Protein AF-R7QZ24-F1 (afdb_monomer)

Foldseek 3Di:
DPPPDPPCVLVPLFWKWWLLAWAKPDQEDEAQDKIKTKTFTPLFPDKKWKWWKQAPVRDIDIDIFDPVQWDDDRRIIMGIDGGHNPGDWTKTAGAWIWTHNPPPDIDIQGACVVVVLQHQKHSLNHIHTYRPDDRDHDDRIRPGDMETEAECVVQPFDDPPFFTAGPNDTDARYWYDPPPWIFGHHRVRTTPDIDD

Nearest PDB structures (foldseek):
  6wty-assembly2_K  TM=3.997E-01  e=1.513E-02  Homo sapiens
  7vt9-assembly1_B  TM=4.971E-01  e=1.612E-01  Escherichia coli K-12
  8wae-assembly2_B  TM=3.613E-01  e=2.105E-02  Flammeovirga sp. OC4
  7ox4-assembly1_B  TM=4.808E-01  e=1.901E-01  Mus musculus
  6lvb-assembly1_A  TM=2.815E-01  e=1.169E+00  Paracoccus sp. SSG05

Secondary structure (DSSP, 8-state):
--------TT-TT-EEEEEEEEEES-SEE-TT-EEEEEEE-TT-SEEEEEEEEE-TTS-EEEEE--GGGEEEETTEEEEEEE--TTPPSEEEEEEEEEEE-SSS-EEEEEBTTT-TTT--B--GGG-EEETT---PPPPPGGGS-EEEEEEHHHH--EE-SS-EEETTEEP-SEEEE-SS-EEEE-TTS-EEEEE-

Mean predicted aligned error: 5.77 Å

Sequence (196 aa):
MEEEAQELDGFTGQAYVDLNTLGVNTQTVNPGGTFTVGCSAPNAVDVVFYYSYTGADGSEETYQSKSEDTVNNGGYWSANIHVPANAPAGVWRLETVQMFDGYNEDSYLWNTAVIPEIGQADLSCCNVSVGGAAVSPSTPASGGRVVPHYNMLEKGGKWDGQHYVLNGKTITDAFFFDGNYTYYLQADGHLLGYYQ

Radius of gyration: 17.29 Å; Cα contacts (8 Å, |Δi|>4): 479; chains: 1; bounding box: 40×38×48 Å

pLDDT: mean 87.55, std 13.62, range [32.59, 98.69]

Solvent-accessible surface area (backbone atoms only — not comparable to full-atom values): 10682 Å² total; per-residue (Å²): 132,84,78,78,73,77,78,64,84,84,52,82,93,41,23,32,42,33,33,70,55,46,36,45,82,51,56,64,42,50,49,53,34,70,44,40,40,32,30,35,30,40,65,40,72,46,75,41,47,30,30,36,34,62,40,80,90,68,46,85,41,78,46,71,51,46,74,93,42,42,48,74,63,92,30,36,36,33,32,50,44,78,42,51,68,78,49,48,66,33,57,37,34,41,36,32,46,34,39,27,53,72,80,90,46,64,45,77,48,29,10,31,84,76,42,66,91,76,29,77,37,45,37,58,42,43,36,27,11,26,57,77,33,87,66,79,86,57,61,71,22,62,76,71,41,63,37,43,41,43,52,32,82,80,74,49,61,47,74,78,89,50,44,44,31,49,95,88,40,76,48,45,40,26,34,37,30,74,83,81,42,32,32,37,24,36,80,89,19,45,62,78,52,73,49,126

Structure (mmCIF, N/CA/C/O backbone):
data_AF-R7QZ24-F1
#
_entry.id   AF-R7QZ24-F1
#
loop_
_atom_site.group_PDB
_atom_site.id
_atom_site.type_symbol
_atom_site.label_atom_id
_atom_site.label_alt_id
_atom_site.label_comp_id
_atom_site.label_asym_id
_atom_site.label_entity_id
_atom_site.label_seq_id
_atom_site.pdbx_PDB_ins_code
_atom_site.Cartn_x
_atom_site.Cartn_y
_atom_site.Cartn_z
_atom_site.occupancy
_atom_site.B_iso_or_equiv
_atom_site.auth_seq_id
_atom_site.auth_comp_id
_atom_site.auth_asym_id
_atom_site.auth_atom_id
_atom_site.pdbx_PDB_model_num
ATOM 1 N N . MET A 1 1 ? -0.800 -26.807 -10.120 1.00 35.66 1 MET A N 1
ATOM 2 C CA . MET A 1 1 ? -0.437 -25.695 -11.011 1.00 35.66 1 MET A CA 1
ATOM 3 C C . MET A 1 1 ? 0.638 -24.975 -10.237 1.00 35.66 1 MET A C 1
ATOM 5 O O . MET A 1 1 ? 0.315 -24.418 -9.199 1.00 35.66 1 MET A O 1
ATOM 9 N N . GLU A 1 2 ? 1.901 -25.231 -10.570 1.00 32.59 2 GLU A N 1
ATOM 10 C CA . GLU A 1 2 ? 3.017 -24.522 -9.940 1.00 32.59 2 GLU A CA 1
ATOM 11 C C . GLU A 1 2 ? 2.926 -23.073 -10.405 1.00 32.59 2 GLU A C 1
ATOM 13 O O . GLU A 1 2 ? 2.845 -22.809 -11.602 1.00 32.59 2 GLU A O 1
ATOM 18 N N . GLU A 1 3 ? 2.809 -22.166 -9.445 1.00 36.59 3 GLU A N 1
ATOM 19 C CA . GLU A 1 3 ? 2.905 -20.731 -9.658 1.00 36.59 3 GLU A CA 1
ATOM 20 C C . GLU A 1 3 ? 4.357 -20.468 -10.072 1.00 36.59 3 GLU A C 1
ATOM 22 O O . GLU A 1 3 ? 5.276 -20.641 -9.270 1.00 36.59 3 GLU A O 1
ATOM 27 N N . GLU A 1 4 ? 4.588 -20.205 -11.361 1.00 37.00 4 GLU A N 1
ATOM 28 C CA . GLU A 1 4 ? 5.919 -19.841 -11.843 1.00 37.00 4 GLU A CA 1
ATOM 29 C C . GLU A 1 4 ? 6.320 -18.547 -11.132 1.00 37.00 4 GLU A C 1
ATOM 31 O O . GLU A 1 4 ? 5.723 -17.493 -11.348 1.00 37.00 4 GLU A O 1
ATOM 36 N N . ALA A 1 5 ? 7.303 -18.648 -10.235 1.00 44.47 5 ALA A N 1
ATOM 37 C CA . ALA A 1 5 ? 7.893 -17.490 -9.590 1.00 44.47 5 ALA A CA 1
ATOM 38 C C . ALA A 1 5 ? 8.357 -16.519 -10.681 1.00 44.47 5 ALA A C 1
ATOM 40 O O . ALA A 1 5 ? 9.094 -16.910 -11.589 1.00 44.47 5 ALA A O 1
ATOM 41 N N . GLN A 1 6 ? 7.906 -15.269 -10.596 1.00 48.62 6 GLN A N 1
ATOM 42 C CA . GLN A 1 6 ? 8.257 -14.216 -11.540 1.00 48.62 6 GLN A CA 1
ATOM 43 C C . GLN A 1 6 ? 9.789 -14.165 -11.685 1.00 48.62 6 GLN A C 1
ATOM 45 O O . GLN A 1 6 ? 10.503 -13.989 -10.694 1.00 48.62 6 GLN A O 1
ATOM 50 N N . GLU A 1 7 ? 10.321 -14.379 -12.895 1.00 46.53 7 GLU A N 1
ATOM 51 C CA . GLU A 1 7 ? 11.763 -14.263 -13.122 1.00 46.53 7 GLU A CA 1
ATOM 52 C C . GLU A 1 7 ? 12.200 -12.821 -12.824 1.00 46.53 7 GLU A C 1
ATOM 54 O O . GLU A 1 7 ? 11.897 -11.896 -13.572 1.00 46.53 7 GLU A O 1
ATOM 59 N N . LEU A 1 8 ? 12.958 -12.645 -11.738 1.00 50.84 8 LEU A N 1
ATOM 60 C CA . LEU A 1 8 ? 13.472 -11.367 -11.223 1.00 50.84 8 LEU A CA 1
ATOM 61 C C . LEU A 1 8 ? 14.569 -10.724 -12.105 1.00 50.84 8 LEU A C 1
ATOM 63 O O . LEU A 1 8 ? 15.304 -9.841 -11.651 1.00 50.84 8 LEU A O 1
ATOM 67 N N . ASP A 1 9 ? 14.720 -11.152 -13.358 1.00 44.91 9 ASP A N 1
ATOM 68 C CA . ASP A 1 9 ? 15.676 -10.572 -14.303 1.00 44.91 9 ASP A CA 1
ATOM 69 C C . ASP A 1 9 ? 15.307 -9.103 -14.576 1.00 44.91 9 ASP A C 1
ATOM 71 O O . ASP A 1 9 ? 14.344 -8.801 -15.275 1.00 44.91 9 ASP A O 1
ATOM 75 N N . GLY A 1 10 ? 16.086 -8.172 -14.015 1.00 51.59 10 GLY A N 1
ATOM 76 C CA . GLY A 1 10 ? 15.842 -6.722 -14.092 1.00 51.59 10 GLY A CA 1
ATOM 77 C C . GLY A 1 10 ? 15.379 -6.074 -12.781 1.00 51.59 10 GLY A C 1
ATOM 78 O O . GLY A 1 10 ? 15.298 -4.851 -12.711 1.00 51.59 10 GLY A O 1
ATOM 79 N N . PHE A 1 11 ? 15.145 -6.863 -11.730 1.00 64.06 11 PHE A N 1
ATOM 80 C CA . PHE A 1 11 ? 14.658 -6.411 -10.419 1.00 64.06 11 PHE A CA 1
ATOM 81 C C . PHE A 1 11 ? 15.753 -5.832 -9.497 1.00 64.06 11 PHE A C 1
ATOM 83 O O . PHE A 1 11 ? 15.472 -5.236 -8.459 1.00 64.06 11 PHE A O 1
ATOM 90 N N . THR A 1 12 ? 17.036 -6.001 -9.838 1.00 66.25 12 THR A N 1
ATOM 91 C CA . THR A 1 12 ? 18.140 -5.602 -8.952 1.00 66.25 12 THR A CA 1
ATOM 92 C C . THR A 1 12 ? 18.213 -4.081 -8.761 1.00 66.25 12 THR A C 1
ATOM 94 O O . THR A 1 12 ? 18.362 -3.314 -9.720 1.00 66.25 12 THR A O 1
ATOM 97 N N . GLY A 1 13 ? 18.166 -3.657 -7.494 1.00 74.56 13 GLY A N 1
ATOM 98 C CA . GLY A 1 13 ?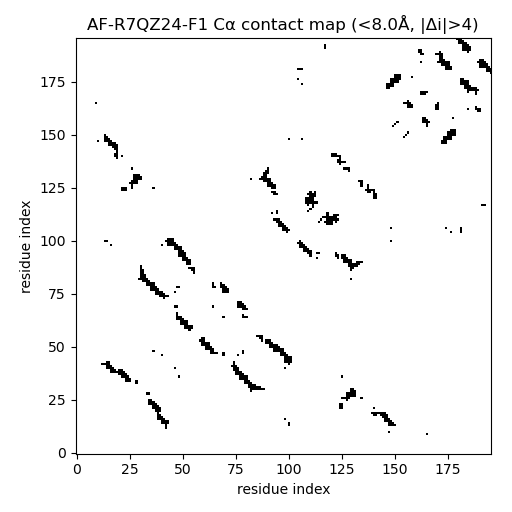 18.264 -2.253 -7.089 1.00 74.56 13 GLY A CA 1
ATOM 99 C C . GLY A 1 13 ? 16.998 -1.431 -7.341 1.00 74.56 13 GLY A C 1
ATOM 100 O O . GLY A 1 13 ? 17.090 -0.213 -7.393 1.00 74.56 13 GLY A O 1
ATOM 101 N N . GLN A 1 14 ? 15.845 -2.066 -7.562 1.00 83.38 14 GLN A N 1
ATOM 102 C CA . GLN A 1 14 ? 14.551 -1.381 -7.625 1.00 83.38 14 GLN A CA 1
ATOM 103 C C . GLN A 1 14 ? 13.807 -1.488 -6.298 1.00 83.38 14 GLN A C 1
ATOM 105 O O . GLN A 1 14 ? 14.027 -2.434 -5.532 1.00 83.38 14 GLN A O 1
ATOM 110 N N . ALA A 1 15 ? 12.958 -0.497 -6.031 1.00 91.06 15 ALA A N 1
ATOM 111 C CA . ALA A 1 15 ? 12.016 -0.558 -4.930 1.00 91.06 15 ALA A CA 1
ATOM 112 C C . ALA A 1 15 ? 10.894 -1.547 -5.264 1.00 91.06 15 ALA A C 1
ATOM 114 O O . ALA A 1 15 ? 10.536 -1.742 -6.427 1.00 91.06 15 ALA A O 1
ATOM 115 N N . TYR A 1 16 ? 10.361 -2.210 -4.250 1.00 92.12 16 TYR A N 1
ATOM 116 C CA . TYR A 1 16 ? 9.234 -3.123 -4.399 1.00 92.12 16 TYR A CA 1
ATOM 117 C C . TYR A 1 16 ? 8.488 -3.246 -3.087 1.00 92.12 16 TYR A C 1
ATOM 119 O O . TYR A 1 16 ? 9.091 -3.058 -2.039 1.00 92.12 16 TYR A O 1
ATOM 127 N N . VAL A 1 17 ? 7.218 -3.636 -3.137 1.00 93.94 17 VAL A N 1
ATOM 128 C CA . VAL A 1 17 ? 6.435 -4.001 -1.952 1.00 93.94 17 VAL A CA 1
ATOM 129 C C . VAL A 1 17 ? 6.261 -5.515 -1.915 1.00 93.94 17 VAL A C 1
ATOM 131 O O . VAL A 1 17 ? 5.768 -6.111 -2.870 1.00 93.94 17 VAL A O 1
ATOM 134 N N . ASP A 1 18 ? 6.650 -6.147 -0.811 1.00 93.00 18 ASP A N 1
ATOM 135 C CA . ASP A 1 18 ? 6.441 -7.577 -0.573 1.00 93.00 18 ASP A CA 1
ATOM 136 C C . ASP A 1 18 ? 5.231 -7.797 0.344 1.00 93.00 18 ASP A C 1
ATOM 138 O O . ASP A 1 18 ? 5.315 -7.692 1.575 1.00 93.00 18 ASP A O 1
ATOM 142 N N . LEU A 1 19 ? 4.091 -8.132 -0.263 1.00 91.69 19 LEU A N 1
ATOM 143 C CA . LEU A 1 19 ? 2.825 -8.326 0.444 1.00 91.69 19 LEU A CA 1
ATOM 144 C C . LEU A 1 19 ? 2.829 -9.577 1.332 1.00 91.69 19 LEU A C 1
ATOM 146 O O . LEU A 1 19 ? 1.985 -9.684 2.218 1.00 91.69 19 LEU A O 1
ATOM 150 N N . ASN A 1 20 ? 3.808 -10.477 1.195 1.00 90.06 20 ASN A N 1
ATOM 151 C CA . ASN A 1 20 ? 3.959 -11.624 2.102 1.00 90.06 20 ASN A CA 1
ATOM 152 C C . ASN A 1 20 ? 4.285 -11.215 3.533 1.00 90.06 20 ASN A C 1
ATOM 154 O O . ASN A 1 20 ? 4.049 -11.964 4.480 1.00 90.06 20 ASN A O 1
ATOM 158 N N . THR A 1 21 ? 4.865 -10.032 3.681 1.00 93.31 21 THR A N 1
ATOM 159 C CA . THR A 1 21 ? 5.282 -9.484 4.969 1.00 93.31 21 THR A CA 1
ATOM 160 C C . THR A 1 21 ? 4.303 -8.446 5.504 1.00 93.31 21 THR A C 1
ATOM 162 O O . THR A 1 21 ? 4.506 -7.942 6.607 1.00 93.31 21 THR A O 1
ATOM 165 N N . LEU A 1 22 ? 3.251 -8.129 4.739 1.00 95.12 22 LEU A N 1
ATOM 166 C CA . LEU A 1 22 ? 2.234 -7.170 5.136 1.00 95.12 22 LEU A CA 1
ATOM 167 C C . LEU A 1 22 ? 1.425 -7.714 6.318 1.00 95.12 22 LEU A C 1
ATOM 169 O O . LEU A 1 22 ? 0.810 -8.781 6.239 1.00 95.12 22 LEU A O 1
ATOM 173 N N . GLY A 1 23 ? 1.396 -6.958 7.411 1.00 94.12 23 GLY A N 1
ATOM 174 C CA . GLY A 1 23 ? 0.655 -7.351 8.598 1.00 94.12 23 GLY A CA 1
ATOM 175 C C . GLY A 1 23 ? 0.449 -6.233 9.607 1.00 94.12 23 GLY A C 1
ATOM 176 O O . GLY A 1 23 ? 0.981 -5.129 9.490 1.00 94.12 23 GLY A O 1
ATOM 177 N N . VAL A 1 24 ? -0.345 -6.552 10.627 1.00 95.56 24 VAL A N 1
ATOM 178 C CA . VAL A 1 24 ? -0.554 -5.726 11.819 1.00 95.56 24 VAL A CA 1
ATOM 179 C C . VAL A 1 24 ? -0.144 -6.494 13.070 1.00 95.56 24 VAL A C 1
ATOM 181 O O . VAL A 1 24 ? -0.282 -7.715 13.138 1.00 95.56 24 VAL A O 1
ATOM 184 N N . ASN A 1 25 ? 0.336 -5.788 14.092 1.00 95.62 25 ASN A N 1
ATOM 185 C CA . ASN A 1 25 ? 0.691 -6.412 15.372 1.00 95.62 25 ASN A CA 1
ATOM 186 C C . ASN A 1 25 ? -0.538 -6.858 16.191 1.00 95.62 25 ASN A C 1
ATOM 188 O O . ASN A 1 25 ? -0.420 -7.723 17.057 1.00 95.62 25 ASN A O 1
ATOM 192 N N . THR A 1 26 ? -1.706 -6.268 15.932 1.00 93.50 26 THR A N 1
ATOM 193 C CA . THR A 1 26 ? -2.995 -6.643 16.517 1.00 93.50 26 THR A CA 1
ATOM 194 C C . THR A 1 26 ? -4.128 -6.336 15.542 1.00 93.50 26 THR A C 1
ATOM 196 O O . THR A 1 26 ? -4.105 -5.319 14.856 1.00 93.50 26 THR A O 1
ATOM 199 N N . GLN A 1 27 ? -5.151 -7.191 15.520 1.00 92.69 27 GLN A N 1
ATOM 200 C CA . GLN A 1 27 ? -6.393 -6.968 14.767 1.00 92.69 27 GLN A CA 1
ATOM 201 C C . GLN A 1 27 ? -7.506 -6.368 15.638 1.00 92.69 27 GLN A C 1
ATOM 203 O O . GLN A 1 27 ? -8.646 -6.230 15.198 1.00 92.69 27 GLN A O 1
ATOM 208 N N . THR A 1 28 ? -7.218 -6.029 16.895 1.00 94.06 28 THR A N 1
ATOM 209 C CA . THR A 1 28 ? -8.182 -5.390 17.797 1.00 94.06 28 THR A CA 1
ATOM 210 C C . THR A 1 28 ? -7.507 -4.314 18.628 1.00 94.06 28 THR A C 1
ATOM 212 O O . THR A 1 28 ? -6.452 -4.538 19.226 1.00 94.06 28 THR A O 1
ATOM 215 N N . VAL A 1 29 ? -8.140 -3.146 18.688 1.00 96.31 29 VAL A N 1
ATOM 216 C CA . VAL A 1 29 ? -7.678 -1.985 19.444 1.00 96.31 29 VAL A CA 1
ATOM 217 C C . VAL A 1 29 ? -8.880 -1.222 20.007 1.00 96.31 29 VAL A C 1
ATOM 219 O O . VAL A 1 29 ? -9.965 -1.189 19.425 1.00 96.31 29 VAL A O 1
ATOM 222 N N . ASN A 1 30 ? -8.713 -0.609 21.174 1.00 96.12 30 ASN A N 1
ATOM 223 C CA . ASN A 1 30 ? -9.728 0.287 21.726 1.00 96.12 30 ASN A CA 1
ATOM 224 C C . ASN A 1 30 ? -9.546 1.707 21.158 1.00 96.12 30 ASN A C 1
ATOM 226 O O . ASN A 1 30 ? -8.414 2.076 20.839 1.00 96.12 30 ASN A O 1
ATOM 230 N N . PRO A 1 31 ? -10.608 2.532 21.083 1.00 96.06 31 PRO A N 1
ATOM 231 C CA . PRO A 1 31 ? -10.461 3.963 20.824 1.00 96.06 31 PRO A CA 1
ATOM 232 C C . PRO A 1 31 ? -9.428 4.598 21.767 1.00 96.06 31 PRO A C 1
ATOM 234 O O . PRO A 1 31 ? -9.397 4.291 22.961 1.00 96.06 31 PRO A O 1
ATOM 237 N N . GLY A 1 32 ? -8.556 5.454 21.231 1.00 96.44 32 GLY A N 1
ATOM 238 C CA . GLY A 1 32 ? -7.426 6.040 21.965 1.00 96.44 32 GLY A CA 1
ATOM 239 C C . GLY A 1 32 ? -6.192 5.138 22.056 1.00 96.44 32 GLY A C 1
ATOM 240 O O . GLY A 1 32 ? -5.183 5.545 22.631 1.00 96.44 32 GLY A O 1
ATOM 241 N N . GLY A 1 33 ? -6.270 3.914 21.533 1.00 97.44 33 GLY A N 1
ATOM 242 C CA . GLY A 1 33 ? -5.148 2.992 21.440 1.00 97.44 33 GLY A CA 1
ATOM 243 C C . GLY A 1 33 ? -4.292 3.204 20.192 1.00 97.44 33 GLY A C 1
ATOM 244 O O . GLY A 1 33 ? -4.574 4.036 19.330 1.00 97.44 33 GLY A O 1
ATOM 245 N N . THR A 1 34 ? -3.254 2.381 20.094 1.00 97.94 34 THR A N 1
ATOM 246 C CA . THR A 1 34 ? -2.319 2.358 18.967 1.00 97.94 34 THR A CA 1
ATOM 247 C C . THR A 1 34 ? -2.173 0.924 18.481 1.00 97.94 34 THR A C 1
ATOM 249 O O . THR A 1 34 ? -2.116 -0.001 19.295 1.00 97.94 34 THR A O 1
ATOM 252 N N . PHE A 1 35 ? -2.073 0.742 17.171 1.00 98.00 35 PHE A N 1
ATOM 253 C CA . PHE A 1 35 ? -1.617 -0.501 16.554 1.00 98.00 35 PHE A CA 1
ATOM 254 C C . PHE A 1 35 ? -0.489 -0.193 15.567 1.00 98.00 35 PHE A C 1
ATOM 256 O O . PHE A 1 35 ? -0.273 0.960 15.209 1.00 98.00 35 PHE A O 1
ATOM 263 N N . THR A 1 36 ? 0.250 -1.210 15.146 1.00 98.38 36 THR A N 1
ATOM 264 C CA . THR A 1 36 ? 1.363 -1.068 14.204 1.00 98.38 36 THR A CA 1
ATOM 265 C C . THR A 1 36 ? 1.050 -1.882 12.962 1.00 98.38 36 THR A C 1
ATOM 267 O O . THR A 1 36 ? 0.722 -3.063 13.076 1.00 98.38 36 THR A O 1
ATOM 270 N N . VAL A 1 37 ? 1.171 -1.257 11.796 1.00 98.12 37 VAL A N 1
ATOM 271 C CA . VAL A 1 37 ? 1.129 -1.903 10.477 1.00 98.12 37 VAL A CA 1
ATOM 272 C C . VAL A 1 37 ? 2.537 -1.921 9.896 1.00 98.12 37 VAL A C 1
ATOM 274 O O . VAL A 1 37 ? 3.336 -1.039 10.207 1.00 98.12 37 VAL A O 1
ATOM 277 N N . GLY A 1 38 ? 2.867 -2.905 9.068 1.00 97.12 38 GLY A N 1
ATOM 278 C CA . GLY A 1 38 ? 4.123 -2.880 8.332 1.00 97.12 38 GLY A CA 1
ATOM 279 C C . GLY A 1 38 ? 4.186 -3.880 7.194 1.00 97.12 38 GLY A C 1
ATOM 280 O O . GLY A 1 38 ? 3.391 -4.815 7.139 1.00 97.12 38 GLY A O 1
ATOM 281 N N . CYS A 1 39 ? 5.142 -3.654 6.301 1.00 96.75 39 CYS A N 1
ATOM 282 C CA . CYS A 1 39 ? 5.532 -4.542 5.216 1.00 96.75 39 CYS A CA 1
ATOM 283 C C . CYS A 1 39 ? 6.990 -4.276 4.821 1.00 96.75 39 CYS A C 1
ATOM 285 O O . CYS A 1 39 ? 7.535 -3.190 5.022 1.00 96.75 39 CYS A O 1
ATOM 287 N N . SER A 1 40 ? 7.624 -5.257 4.201 1.00 95.88 40 SER A N 1
ATOM 288 C CA . SER A 1 40 ? 8.893 -5.099 3.510 1.00 95.88 40 SER A CA 1
ATOM 289 C C . SER A 1 40 ? 8.680 -4.291 2.238 1.00 95.88 40 SER A C 1
ATOM 291 O O . SER A 1 40 ? 7.918 -4.689 1.357 1.00 95.88 40 SER A O 1
ATOM 293 N N . ALA A 1 41 ? 9.404 -3.180 2.145 1.00 94.81 41 ALA A N 1
ATOM 294 C CA . ALA A 1 41 ? 9.613 -2.453 0.907 1.00 94.81 41 ALA A CA 1
ATOM 295 C C . ALA A 1 41 ? 11.088 -2.036 0.749 1.00 94.81 41 ALA A C 1
ATOM 297 O O . ALA A 1 41 ? 11.469 -0.893 1.033 1.00 94.81 41 ALA A O 1
ATOM 298 N N . PRO A 1 42 ? 11.978 -2.974 0.378 1.00 92.25 42 PRO A N 1
ATOM 299 C CA . PRO A 1 42 ? 13.396 -2.684 0.213 1.00 92.25 42 PRO A CA 1
ATOM 300 C C . PRO A 1 42 ? 13.639 -1.660 -0.894 1.00 92.25 42 PRO A C 1
ATOM 302 O O . PRO A 1 42 ? 12.912 -1.621 -1.879 1.00 92.25 42 PRO A O 1
ATOM 305 N N . ASN A 1 43 ? 14.688 -0.852 -0.734 1.00 90.25 43 ASN A N 1
ATOM 306 C CA . ASN A 1 43 ? 15.063 0.255 -1.628 1.00 90.25 43 ASN A CA 1
ATOM 307 C C . ASN A 1 43 ? 14.028 1.387 -1.764 1.00 90.25 43 ASN A C 1
ATOM 309 O O . ASN A 1 43 ? 14.326 2.366 -2.436 1.00 90.25 43 ASN A O 1
ATOM 313 N N . ALA A 1 44 ? 12.868 1.306 -1.105 1.00 92.38 44 ALA A N 1
ATOM 314 C CA . ALA A 1 44 ? 12.003 2.463 -0.920 1.00 92.38 44 ALA A CA 1
ATOM 315 C C . ALA A 1 44 ? 12.681 3.495 -0.004 1.00 92.38 44 ALA A C 1
ATOM 317 O O . ALA A 1 44 ? 13.431 3.129 0.911 1.00 92.38 44 ALA A O 1
ATOM 318 N N . VAL A 1 45 ? 12.395 4.777 -0.226 1.00 92.38 45 VAL A N 1
ATOM 319 C CA . VAL A 1 45 ? 12.827 5.879 0.649 1.00 92.38 45 VAL A CA 1
ATOM 320 C C . VAL A 1 45 ? 11.764 6.282 1.660 1.00 92.38 45 VAL A C 1
ATOM 322 O O . VAL A 1 45 ? 12.117 6.903 2.659 1.00 92.38 45 VAL A O 1
ATOM 325 N N . ASP A 1 46 ? 10.498 5.952 1.399 1.00 94.06 46 ASP A N 1
ATOM 326 C CA . ASP A 1 46 ? 9.381 6.161 2.316 1.00 94.06 46 ASP A CA 1
ATOM 327 C C . ASP A 1 46 ? 8.222 5.208 1.990 1.00 94.06 46 ASP A C 1
ATOM 329 O O . ASP A 1 46 ? 8.059 4.771 0.845 1.00 94.06 46 ASP A O 1
ATOM 333 N N . VAL A 1 47 ? 7.416 4.888 3.001 1.00 96.38 47 VAL A N 1
ATOM 334 C CA . VAL A 1 47 ? 6.195 4.085 2.870 1.00 96.38 47 VAL A CA 1
ATOM 335 C C . VAL A 1 47 ? 5.107 4.678 3.752 1.00 96.38 47 VAL A C 1
ATOM 337 O O . VAL A 1 47 ? 5.296 4.880 4.953 1.00 96.38 47 VAL A O 1
ATOM 340 N N . VAL A 1 48 ? 3.937 4.894 3.159 1.00 97.00 48 VAL A N 1
ATOM 341 C CA . VAL A 1 48 ? 2.772 5.476 3.822 1.00 97.00 48 VAL A CA 1
ATOM 342 C C . VAL A 1 48 ? 1.605 4.496 3.763 1.00 97.00 48 VAL A C 1
ATOM 344 O O . VAL A 1 48 ? 1.281 3.932 2.718 1.00 97.00 48 VAL A O 1
ATOM 347 N N . PHE A 1 49 ? 0.953 4.298 4.904 1.00 98.06 49 PHE A N 1
ATOM 348 C CA . PHE A 1 49 ? -0.215 3.439 5.047 1.00 98.06 49 PHE A CA 1
ATOM 349 C C . PHE A 1 49 ? -1.469 4.295 5.206 1.00 98.06 49 PHE A C 1
ATOM 351 O O . PHE A 1 49 ? -1.539 5.144 6.101 1.00 98.06 49 PHE A O 1
ATOM 358 N N . TYR A 1 50 ? -2.473 4.036 4.371 1.00 97.75 50 TYR A N 1
ATOM 359 C CA . TYR A 1 50 ? -3.764 4.714 4.409 1.00 97.75 50 TYR A CA 1
ATOM 360 C C . TYR A 1 50 ? -4.845 3.768 4.913 1.00 97.75 50 TYR A C 1
ATOM 362 O O . TYR A 1 50 ? -5.011 2.677 4.372 1.00 97.75 50 TYR A O 1
ATOM 370 N N . TYR A 1 51 ? -5.598 4.191 5.922 1.00 97.50 51 TYR A N 1
ATOM 371 C CA . TYR A 1 51 ? -6.754 3.462 6.435 1.00 97.50 51 TYR A CA 1
ATOM 372 C C . TYR A 1 51 ? -8.037 4.231 6.169 1.00 97.50 51 TYR A C 1
ATOM 374 O O . TYR A 1 51 ? -8.101 5.408 6.506 1.00 97.50 51 TYR A O 1
ATOM 382 N N . SER A 1 52 ? -9.076 3.562 5.680 1.00 95.94 52 SER A N 1
ATOM 383 C CA . SER A 1 52 ? -10.431 4.111 5.672 1.00 95.94 52 SER A CA 1
ATOM 384 C C . SER A 1 52 ? -11.265 3.584 6.832 1.00 95.94 52 SER A C 1
ATOM 386 O O . SER A 1 52 ? -11.148 2.429 7.262 1.00 95.94 52 SER A O 1
ATOM 388 N N . TYR A 1 53 ? -12.104 4.455 7.379 1.00 95.00 53 TYR A N 1
ATOM 389 C CA . TYR A 1 53 ? -13.003 4.147 8.484 1.00 95.00 53 TYR A CA 1
ATOM 390 C C . TYR A 1 53 ? -14.245 5.038 8.442 1.00 95.00 53 TYR A C 1
ATOM 392 O O . TYR A 1 53 ? -14.281 6.055 7.761 1.00 95.00 53 TYR A O 1
ATOM 400 N N . THR A 1 54 ? -15.283 4.656 9.183 1.00 93.56 54 THR A N 1
ATOM 401 C CA . THR A 1 54 ? -16.488 5.482 9.318 1.00 93.56 54 THR A CA 1
ATOM 402 C C . THR A 1 54 ? -16.333 6.449 10.492 1.00 93.56 54 THR A C 1
ATOM 404 O O . THR A 1 54 ? -16.074 6.014 11.616 1.00 93.56 54 THR A O 1
ATOM 407 N N . GLY A 1 55 ? -16.486 7.747 10.238 1.00 90.06 55 GLY A N 1
ATOM 408 C CA . GLY A 1 55 ? -16.460 8.821 11.224 1.00 90.06 55 GLY A CA 1
ATOM 409 C C . GLY A 1 55 ? -17.652 8.793 12.185 1.00 90.06 55 GLY A C 1
ATOM 410 O O . GLY A 1 55 ? -18.630 8.067 12.005 1.00 90.06 55 GLY A O 1
ATOM 411 N N . ALA A 1 56 ? -17.575 9.590 13.254 1.00 87.00 56 ALA A N 1
ATOM 412 C CA . ALA A 1 56 ? -18.621 9.640 14.284 1.00 87.00 56 ALA A CA 1
ATOM 413 C C . ALA A 1 56 ? -19.966 10.193 13.768 1.00 87.00 56 ALA A C 1
ATOM 415 O O . ALA A 1 56 ? -21.014 9.917 14.350 1.00 87.00 56 ALA A O 1
ATOM 416 N N . ASP A 1 57 ? -19.935 10.971 12.691 1.00 88.81 57 ASP A N 1
ATOM 417 C CA . ASP A 1 57 ? -21.085 11.503 11.957 1.00 88.81 57 ASP A CA 1
ATOM 418 C C . ASP A 1 57 ? -21.559 10.575 10.821 1.00 88.81 57 ASP A C 1
ATOM 420 O O . ASP A 1 57 ? -22.551 10.875 10.156 1.00 88.81 57 ASP A O 1
ATOM 424 N N . GLY A 1 58 ? -20.893 9.432 10.629 1.00 87.88 58 GLY A N 1
ATOM 425 C CA . GLY A 1 58 ? -21.193 8.464 9.581 1.00 87.88 58 GLY A CA 1
ATOM 426 C C . GLY A 1 58 ? -20.511 8.739 8.239 1.00 87.88 58 GLY A C 1
ATOM 427 O O . GLY A 1 58 ? -20.790 8.000 7.295 1.00 87.88 58 GLY A O 1
ATOM 428 N N . SER A 1 59 ? -19.650 9.758 8.129 1.00 93.19 59 SER A N 1
ATOM 429 C CA . SER A 1 59 ? -18.826 9.988 6.935 1.00 93.19 59 SER A CA 1
ATOM 430 C C . SER A 1 59 ? -17.809 8.861 6.729 1.00 93.19 59 SER A C 1
ATOM 432 O O . SER A 1 59 ? -17.452 8.146 7.666 1.00 93.19 59 SER A O 1
ATOM 434 N N . GLU A 1 60 ? -17.324 8.698 5.500 1.00 92.81 60 GLU A N 1
ATOM 435 C CA . GLU A 1 60 ? -16.085 7.959 5.261 1.00 92.81 60 GLU A CA 1
ATOM 436 C C . GLU A 1 60 ? -14.902 8.899 5.485 1.00 92.81 60 GLU A C 1
ATOM 438 O O . GLU A 1 60 ? -14.857 10.003 4.945 1.00 92.81 60 GLU A O 1
ATOM 443 N N . GLU A 1 61 ? -13.965 8.454 6.309 1.00 94.12 61 GLU A N 1
ATOM 444 C CA . GLU A 1 61 ? -12.773 9.187 6.706 1.00 94.12 61 GLU A CA 1
ATOM 445 C C . GLU A 1 61 ? -11.530 8.377 6.348 1.00 94.12 61 GLU A C 1
ATOM 447 O O . GLU A 1 61 ? -11.550 7.141 6.361 1.00 94.12 61 GLU A O 1
ATOM 452 N N . THR A 1 62 ? -10.426 9.082 6.106 1.00 94.94 62 THR A N 1
ATOM 453 C CA . THR A 1 62 ? -9.130 8.476 5.800 1.00 94.94 62 THR A CA 1
ATOM 454 C C . THR A 1 62 ? -8.091 8.899 6.831 1.00 94.94 62 THR A C 1
ATOM 456 O O . THR A 1 62 ? -7.939 10.077 7.154 1.00 94.94 62 THR A O 1
ATOM 459 N N . TYR A 1 63 ? -7.340 7.930 7.338 1.00 96.56 63 TYR A N 1
ATOM 460 C CA . TYR A 1 63 ? -6.158 8.137 8.158 1.00 96.56 63 TYR A CA 1
ATOM 461 C C . TYR A 1 63 ? -4.907 7.863 7.330 1.00 96.56 63 TYR A C 1
ATOM 463 O O . TYR A 1 63 ? -4.788 6.799 6.731 1.00 96.56 63 TYR A O 1
ATOM 471 N N . GLN A 1 64 ? -3.950 8.785 7.366 1.00 97.56 64 GLN A N 1
ATOM 472 C CA . GLN A 1 64 ? -2.626 8.628 6.772 1.00 97.56 64 GLN A CA 1
ATOM 473 C C . GLN A 1 64 ? -1.589 8.441 7.885 1.00 97.56 64 GLN A C 1
ATOM 475 O O . GLN A 1 64 ? -1.544 9.242 8.824 1.00 97.56 64 GLN A O 1
ATOM 480 N N . SER A 1 65 ? -0.746 7.408 7.788 1.00 97.69 65 SER A N 1
ATOM 481 C CA . SER A 1 65 ? 0.392 7.246 8.699 1.00 97.69 65 SER A CA 1
ATOM 482 C C . SER A 1 65 ? 1.328 8.446 8.621 1.00 97.69 65 SER A C 1
ATOM 484 O O . SER A 1 65 ? 1.642 8.930 7.533 1.00 97.69 65 SER A O 1
ATOM 486 N N . LYS A 1 66 ? 1.806 8.902 9.774 1.00 96.69 66 LYS A N 1
ATOM 487 C CA . LYS A 1 66 ? 2.690 10.061 9.854 1.00 96.69 66 LYS A CA 1
ATOM 488 C C . LYS A 1 66 ? 4.148 9.641 9.786 1.00 96.69 66 LYS A C 1
ATOM 490 O O . LYS A 1 66 ? 4.510 8.602 10.328 1.00 96.69 66 LYS A O 1
ATOM 495 N N . SER A 1 67 ? 4.991 10.474 9.186 1.00 94.25 67 SER A N 1
ATOM 496 C CA . SER A 1 67 ? 6.416 10.169 9.039 1.00 94.25 67 SER A CA 1
ATOM 497 C C . SER A 1 67 ? 7.139 10.056 10.383 1.00 94.25 67 SER A C 1
ATOM 499 O O . SER A 1 67 ? 8.049 9.244 10.507 1.00 94.25 67 SER A O 1
ATOM 501 N N . GLU A 1 68 ? 6.713 10.793 11.417 1.00 96.12 68 GLU A N 1
ATOM 502 C CA . GLU A 1 68 ? 7.263 10.649 12.772 1.00 96.12 68 GLU A CA 1
ATOM 503 C C . GLU A 1 68 ? 6.965 9.290 13.429 1.00 96.12 68 GLU A C 1
ATOM 505 O O . GLU A 1 68 ? 7.687 8.879 14.337 1.00 96.12 68 GLU A O 1
ATOM 510 N N . ASP A 1 69 ? 5.928 8.597 12.958 1.00 97.50 69 ASP A N 1
ATOM 511 C CA . ASP A 1 69 ? 5.474 7.304 13.467 1.00 97.50 69 ASP A CA 1
ATOM 512 C C . ASP A 1 69 ? 5.930 6.134 12.580 1.00 97.50 69 ASP A C 1
ATOM 514 O O . ASP A 1 69 ? 5.708 4.972 12.938 1.00 97.50 69 ASP A O 1
ATOM 518 N N . THR A 1 70 ? 6.579 6.434 11.449 1.00 97.50 70 THR A N 1
ATOM 519 C CA . THR A 1 70 ? 7.077 5.471 10.466 1.00 97.50 70 THR A CA 1
ATOM 520 C C . THR A 1 70 ? 8.565 5.191 10.676 1.00 97.50 70 THR A C 1
ATOM 522 O O . THR A 1 70 ? 9.393 6.089 10.817 1.00 97.50 70 THR A O 1
ATOM 525 N N . VAL A 1 71 ? 8.929 3.909 10.670 1.00 97.69 71 VAL A N 1
ATOM 526 C CA . VAL A 1 71 ? 10.298 3.427 10.875 1.00 97.69 71 VAL A CA 1
ATOM 527 C C . VAL A 1 71 ? 10.673 2.443 9.775 1.00 97.69 71 VAL A C 1
ATOM 529 O O . VAL A 1 71 ? 9.927 1.503 9.500 1.00 97.69 71 VAL A O 1
ATOM 532 N N . ASN A 1 72 ? 11.870 2.621 9.212 1.00 97.25 72 ASN A N 1
ATOM 533 C CA . ASN A 1 72 ? 12.527 1.654 8.338 1.00 97.25 72 ASN A CA 1
ATOM 534 C C . ASN A 1 72 ? 13.597 0.880 9.118 1.00 97.25 72 ASN A C 1
ATOM 536 O O . ASN A 1 72 ? 14.546 1.466 9.645 1.00 97.25 72 ASN A O 1
ATOM 540 N N . ASN A 1 73 ? 13.469 -0.443 9.156 1.00 96.88 73 ASN A N 1
ATOM 541 C CA . ASN A 1 73 ? 14.467 -1.351 9.702 1.00 96.88 73 ASN A CA 1
ATOM 542 C C . ASN A 1 73 ? 14.977 -2.299 8.609 1.00 96.88 73 ASN A C 1
ATOM 544 O O . ASN A 1 73 ? 14.467 -3.405 8.436 1.00 96.88 73 ASN A O 1
ATOM 548 N N . GLY A 1 74 ? 15.986 -1.857 7.857 1.00 92.81 74 GLY A N 1
ATOM 549 C CA . GLY A 1 74 ? 16.643 -2.688 6.843 1.00 92.81 74 GLY A CA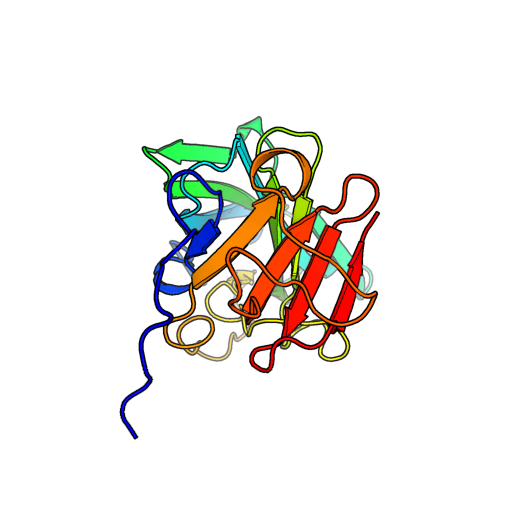 1
ATOM 550 C C . GLY A 1 74 ? 15.748 -3.058 5.655 1.00 92.81 74 GLY A C 1
ATOM 551 O O . GLY A 1 74 ? 15.892 -4.147 5.109 1.00 92.81 74 GLY A O 1
ATOM 552 N N . GLY A 1 75 ? 14.823 -2.177 5.269 1.00 93.75 75 GLY A N 1
ATOM 553 C CA . GLY A 1 75 ? 13.851 -2.393 4.195 1.00 93.75 75 GLY A CA 1
ATOM 554 C C . GLY A 1 75 ? 12.488 -2.882 4.681 1.00 93.75 75 GLY A C 1
ATOM 555 O O . GLY A 1 75 ? 11.555 -2.913 3.887 1.00 93.75 75 GLY A O 1
ATOM 556 N N . TYR A 1 76 ? 12.340 -3.224 5.965 1.00 97.19 76 TYR A N 1
ATOM 557 C CA . TYR A 1 76 ? 11.027 -3.424 6.576 1.00 97.19 76 TYR A CA 1
ATOM 558 C C . TYR A 1 76 ? 10.491 -2.097 7.110 1.00 97.19 76 TYR A C 1
ATOM 560 O O . TYR A 1 76 ? 11.090 -1.505 8.013 1.00 97.19 76 TYR A O 1
ATOM 568 N N . TRP A 1 77 ? 9.371 -1.644 6.557 1.00 98.19 77 TRP A N 1
ATOM 569 C CA . TRP A 1 77 ? 8.702 -0.406 6.930 1.00 98.19 77 TRP A CA 1
ATOM 570 C C . TRP A 1 77 ? 7.534 -0.699 7.860 1.00 98.19 77 TRP A C 1
ATOM 572 O O . TRP A 1 77 ? 6.719 -1.582 7.598 1.00 98.19 77 TRP A O 1
ATOM 582 N N . SER A 1 78 ? 7.437 0.055 8.949 1.00 98.38 78 SER A N 1
ATOM 583 C CA . SER A 1 78 ? 6.324 -0.049 9.891 1.00 98.38 78 SER A CA 1
ATOM 584 C C . SER A 1 78 ? 5.893 1.315 10.387 1.00 98.38 78 SER A C 1
ATOM 586 O O . SER A 1 78 ? 6.752 2.159 10.621 1.00 98.38 78 SER A O 1
ATOM 588 N N . ALA A 1 79 ? 4.594 1.502 10.593 1.00 98.69 79 ALA A N 1
ATOM 589 C CA . ALA A 1 79 ? 4.026 2.735 11.113 1.00 98.69 79 ALA A CA 1
ATOM 590 C C . ALA A 1 79 ? 3.123 2.467 12.319 1.00 98.69 79 ALA A C 1
ATOM 592 O O . ALA A 1 79 ? 2.305 1.539 12.305 1.00 98.69 79 ALA A O 1
ATOM 593 N N . ASN A 1 80 ? 3.246 3.299 13.354 1.00 98.44 80 ASN A N 1
ATOM 594 C CA . ASN A 1 80 ? 2.269 3.338 14.438 1.00 98.44 80 ASN A CA 1
ATOM 595 C C . ASN A 1 80 ? 1.035 4.131 13.997 1.00 98.44 80 ASN A C 1
ATOM 597 O O . ASN A 1 80 ? 1.126 5.281 13.579 1.00 98.44 80 ASN A O 1
ATOM 601 N N . ILE A 1 81 ? -0.134 3.509 14.114 1.00 98.38 81 ILE A N 1
ATOM 602 C CA . ILE A 1 81 ? -1.426 4.097 13.780 1.00 98.38 81 ILE A CA 1
ATOM 603 C C . ILE A 1 81 ? -2.152 4.436 15.076 1.00 98.38 81 ILE A C 1
ATOM 605 O O . ILE A 1 81 ? -2.482 3.555 15.878 1.00 98.38 81 ILE A O 1
ATOM 609 N N . HIS A 1 82 ? -2.395 5.727 15.280 1.00 97.19 82 HIS A N 1
ATOM 610 C CA . HIS A 1 82 ? -3.036 6.254 16.481 1.00 97.19 82 HIS A CA 1
ATOM 611 C C . HIS A 1 82 ? -4.537 6.425 16.270 1.00 97.19 82 HIS A C 1
ATOM 613 O O . HIS A 1 82 ? -4.975 7.327 15.554 1.00 97.19 82 HIS A O 1
ATOM 619 N N . VAL A 1 83 ? -5.331 5.590 16.938 1.00 96.56 83 VAL A N 1
ATOM 620 C CA . VAL A 1 83 ? -6.791 5.667 16.878 1.00 96.56 83 VAL A CA 1
ATOM 621 C C . VAL A 1 83 ? -7.270 6.796 17.797 1.00 96.56 83 VAL A C 1
ATOM 623 O O . VAL A 1 83 ? -6.964 6.768 18.992 1.00 96.56 83 VAL A O 1
ATOM 626 N N . PRO A 1 84 ? -8.052 7.777 17.307 1.00 93.88 84 PRO A N 1
ATOM 627 C CA . PRO A 1 84 ? -8.594 8.836 18.153 1.00 93.88 84 PRO A CA 1
ATOM 628 C C . PRO A 1 84 ? -9.398 8.287 19.342 1.00 93.88 84 PRO A C 1
ATOM 630 O O . PRO A 1 84 ? -10.132 7.307 19.217 1.00 93.88 84 PRO A O 1
ATOM 633 N N . ALA A 1 85 ? -9.304 8.935 20.507 1.00 94.00 85 ALA A N 1
ATOM 634 C CA . ALA A 1 85 ? -10.031 8.517 21.716 1.00 94.00 85 ALA A CA 1
ATOM 635 C C . ALA A 1 85 ? -11.561 8.538 21.548 1.00 94.00 85 ALA A C 1
ATOM 637 O O . ALA A 1 85 ? -12.275 7.799 22.219 1.00 94.00 85 ALA A O 1
ATOM 638 N N . ASN A 1 86 ? -12.055 9.383 20.645 1.00 91.12 86 ASN A N 1
ATOM 639 C CA . ASN A 1 86 ? -13.460 9.520 20.281 1.00 91.12 86 ASN A CA 1
ATOM 640 C C . ASN A 1 86 ? -13.835 8.750 19.003 1.00 91.12 86 ASN A C 1
ATOM 642 O O . ASN A 1 86 ? -14.933 8.964 18.490 1.00 91.12 86 ASN A O 1
ATOM 646 N N . ALA A 1 87 ? -12.947 7.907 18.464 1.00 92.19 87 ALA A N 1
ATOM 647 C CA . ALA A 1 87 ? -13.259 7.114 17.282 1.00 92.19 87 ALA A CA 1
ATOM 648 C C . ALA A 1 87 ? -14.460 6.192 17.569 1.00 92.19 87 ALA A C 1
ATOM 650 O O . ALA A 1 87 ? -14.481 5.527 18.613 1.00 92.19 87 ALA A O 1
ATOM 651 N N . PRO A 1 88 ? -15.464 6.142 16.677 1.00 93.38 88 PRO A N 1
ATOM 652 C CA . PRO A 1 88 ? -16.572 5.213 16.827 1.00 93.38 88 PRO A CA 1
ATOM 653 C C . PRO A 1 88 ? -16.082 3.766 16.710 1.00 93.38 88 PRO A C 1
ATOM 655 O O . PRO A 1 88 ? -15.047 3.480 16.102 1.00 93.38 88 PRO A O 1
ATOM 658 N N . ALA A 1 89 ? -16.849 2.837 17.283 1.00 94.50 89 ALA A N 1
ATOM 659 C CA . ALA A 1 89 ? -16.603 1.421 17.056 1.00 94.50 89 ALA A CA 1
ATOM 660 C C . ALA A 1 89 ? -16.837 1.094 15.574 1.00 94.50 89 ALA A C 1
ATOM 662 O O . ALA A 1 89 ? -17.859 1.472 15.000 1.00 94.50 89 ALA A O 1
ATOM 663 N N . GLY A 1 90 ? -15.899 0.384 14.960 1.00 94.88 90 GLY A N 1
ATOM 664 C CA . GLY A 1 90 ? -15.922 0.117 13.529 1.00 94.88 90 GLY A CA 1
ATOM 665 C C . GLY A 1 90 ? -14.696 -0.656 13.072 1.00 94.88 90 GLY A C 1
ATOM 666 O O . GLY A 1 90 ? -13.802 -0.963 13.859 1.00 94.88 90 GLY A O 1
ATOM 667 N N . VAL A 1 91 ? -14.666 -0.988 11.786 1.00 94.88 91 VAL A N 1
ATOM 668 C CA . VAL A 1 91 ? -13.499 -1.617 11.164 1.00 94.88 91 VAL A CA 1
ATOM 669 C C . VAL A 1 91 ? -12.712 -0.542 10.438 1.00 94.88 91 VAL A C 1
ATOM 671 O O . VAL A 1 91 ? -13.246 0.109 9.544 1.00 94.88 91 VAL A O 1
ATOM 674 N N . TRP A 1 92 ? -11.453 -0.379 10.823 1.00 96.56 92 TRP A N 1
ATOM 675 C CA . TRP A 1 92 ? -10.483 0.401 10.069 1.00 96.56 92 TRP A CA 1
ATOM 676 C C . TRP A 1 92 ? -9.882 -0.523 9.018 1.00 96.56 92 TRP A C 1
ATOM 678 O O . TRP A 1 92 ? -9.309 -1.562 9.358 1.00 96.56 92 TRP A O 1
ATOM 688 N N . ARG A 1 93 ? -10.065 -0.184 7.743 1.00 95.69 93 ARG A N 1
ATOM 689 C CA . ARG A 1 93 ? -9.619 -1.005 6.617 1.00 95.69 93 ARG A CA 1
ATOM 690 C C . ARG A 1 93 ? -8.354 -0.414 6.033 1.00 95.69 93 ARG A C 1
ATOM 692 O O . ARG A 1 93 ? -8.344 0.775 5.738 1.00 95.69 93 ARG A O 1
ATOM 699 N N . LEU A 1 94 ? -7.308 -1.224 5.862 1.00 96.06 94 LEU A N 1
ATOM 700 C CA . LEU A 1 94 ? -6.134 -0.768 5.121 1.00 96.06 94 LEU A CA 1
ATOM 701 C C . LEU A 1 94 ? -6.572 -0.557 3.671 1.00 96.06 94 LEU A C 1
ATOM 703 O O . LEU A 1 94 ? -6.957 -1.507 2.993 1.00 96.06 94 LEU A O 1
ATOM 707 N N . GLU A 1 95 ? -6.577 0.689 3.230 1.00 95.56 95 GLU A N 1
ATOM 708 C CA . GLU A 1 95 ? -7.043 1.090 1.910 1.00 95.56 95 GLU A CA 1
ATOM 709 C C . GLU A 1 95 ? -5.902 1.079 0.906 1.00 95.56 95 GLU A C 1
ATOM 711 O O . GLU A 1 95 ? -6.069 0.553 -0.190 1.00 95.56 95 GLU A O 1
ATOM 716 N N . THR A 1 96 ? -4.746 1.625 1.290 1.00 95.31 96 THR A N 1
ATOM 717 C CA . THR A 1 96 ? -3.614 1.784 0.375 1.00 95.31 96 THR A CA 1
ATOM 718 C C . THR A 1 96 ? -2.282 1.615 1.094 1.00 95.31 96 THR A C 1
ATOM 720 O O . THR A 1 96 ? -2.101 2.111 2.209 1.00 95.31 96 THR A O 1
ATOM 723 N N . VAL A 1 97 ? -1.334 0.957 0.426 1.00 96.00 97 VAL A N 1
ATOM 724 C CA . VAL A 1 97 ? 0.100 1.071 0.722 1.00 96.00 97 VAL A CA 1
ATOM 725 C C . VAL A 1 97 ? 0.721 1.931 -0.371 1.00 96.00 97 VAL A C 1
ATOM 727 O O . VAL A 1 97 ? 0.728 1.535 -1.537 1.00 96.00 97 VAL A O 1
ATOM 730 N N . GLN A 1 98 ? 1.209 3.110 -0.000 1.00 95.31 98 GLN A N 1
ATOM 731 C CA . GLN A 1 98 ? 1.947 3.995 -0.892 1.00 95.31 98 GLN A CA 1
ATOM 732 C C . GLN A 1 98 ? 3.443 3.823 -0.637 1.00 95.31 98 GLN A C 1
ATOM 734 O O . GLN A 1 98 ? 3.884 3.843 0.511 1.00 95.31 98 GLN A O 1
ATOM 739 N N . MET A 1 99 ? 4.226 3.659 -1.695 1.00 93.81 99 MET A N 1
ATOM 740 C CA . MET A 1 99 ? 5.678 3.505 -1.620 1.00 93.81 99 MET A CA 1
ATOM 741 C C . MET A 1 99 ? 6.355 4.568 -2.476 1.00 93.81 99 MET A C 1
ATOM 743 O O . MET A 1 99 ? 6.021 4.694 -3.651 1.00 93.81 99 MET A O 1
ATOM 747 N N . PHE A 1 100 ? 7.350 5.245 -1.908 1.00 91.31 100 PHE A N 1
ATOM 748 C CA . PHE A 1 100 ? 8.211 6.194 -2.606 1.00 91.31 100 PHE A CA 1
ATOM 749 C C . PHE A 1 100 ? 9.578 5.569 -2.861 1.00 91.31 100 PHE A C 1
ATOM 751 O O . PHE A 1 100 ? 10.189 5.013 -1.946 1.00 91.31 100 PHE A O 1
ATOM 758 N N . ASP A 1 101 ? 10.090 5.683 -4.080 1.00 83.94 101 ASP A N 1
ATOM 759 C CA . ASP A 1 101 ? 11.370 5.078 -4.470 1.00 83.94 101 ASP A CA 1
ATOM 760 C C . ASP A 1 101 ? 12.584 6.022 -4.340 1.00 83.94 101 ASP A C 1
ATOM 762 O O . ASP A 1 101 ? 13.724 5.564 -4.358 1.00 83.94 101 ASP A O 1
ATOM 766 N N . GLY A 1 102 ? 12.352 7.326 -4.149 1.00 73.88 102 GLY A N 1
ATOM 767 C CA . GLY A 1 102 ? 13.406 8.339 -4.010 1.00 73.88 102 GLY A CA 1
ATOM 768 C C . GLY A 1 102 ? 13.415 9.419 -5.078 1.00 73.88 102 GLY A C 1
ATOM 769 O O . GLY A 1 102 ? 14.123 10.412 -4.902 1.00 73.88 102 GLY A O 1
ATOM 770 N N . TYR A 1 103 ? 12.608 9.281 -6.128 1.00 67.88 103 TYR A N 1
ATOM 771 C CA . TYR A 1 103 ? 12.657 10.162 -7.295 1.00 67.88 103 TYR A CA 1
ATOM 772 C C . TYR A 1 103 ? 11.420 11.065 -7.451 1.00 67.88 103 TYR A C 1
ATOM 774 O O . TYR A 1 103 ? 11.151 11.565 -8.536 1.00 67.88 103 TYR A O 1
ATOM 782 N N . ASN A 1 104 ? 10.728 11.366 -6.337 1.00 60.75 104 ASN A N 1
ATOM 783 C CA . ASN A 1 104 ? 9.383 11.979 -6.295 1.00 60.75 104 ASN A CA 1
ATOM 784 C C . ASN A 1 104 ? 8.304 11.113 -6.970 1.00 60.75 104 ASN A C 1
ATOM 786 O O . ASN A 1 104 ? 7.318 11.638 -7.478 1.00 60.75 104 ASN A O 1
ATOM 790 N N . GLU A 1 105 ? 8.494 9.798 -6.958 1.00 79.19 105 GLU A N 1
ATOM 791 C CA . GLU A 1 105 ? 7.636 8.847 -7.654 1.00 79.19 105 GLU A CA 1
ATOM 792 C C . GLU A 1 105 ? 7.008 7.903 -6.633 1.00 79.19 105 GLU A C 1
ATOM 794 O O . GLU A 1 105 ? 7.695 7.312 -5.792 1.00 79.19 105 GLU A O 1
ATOM 799 N N . ASP A 1 106 ? 5.691 7.765 -6.700 1.00 86.38 106 ASP A N 1
ATOM 800 C CA . ASP A 1 106 ? 4.902 6.950 -5.798 1.00 86.38 106 ASP A CA 1
ATOM 801 C C . ASP A 1 106 ? 4.146 5.839 -6.525 1.00 86.38 106 ASP A C 1
ATOM 803 O O . ASP A 1 106 ? 3.534 6.009 -7.579 1.00 86.38 106 ASP A O 1
ATOM 807 N N . SER A 1 107 ? 4.201 4.652 -5.929 1.00 90.19 107 SER A N 1
ATOM 808 C CA . SER A 1 107 ? 3.326 3.532 -6.262 1.00 90.19 107 SER A CA 1
ATOM 809 C C . SER A 1 107 ? 2.211 3.446 -5.241 1.00 90.19 107 SER A C 1
ATOM 811 O O . SER A 1 107 ? 2.479 3.495 -4.042 1.00 90.19 107 SER A O 1
ATOM 813 N N . TYR A 1 108 ? 0.986 3.236 -5.709 1.00 92.44 108 TYR A N 1
ATOM 814 C CA . TYR A 1 108 ? -0.193 3.080 -4.866 1.00 92.44 108 TYR A CA 1
ATOM 815 C C . TYR A 1 108 ? -0.779 1.683 -5.047 1.00 92.44 108 TYR A C 1
ATOM 817 O O . TYR A 1 108 ? -1.360 1.364 -6.083 1.00 92.44 108 TYR A O 1
ATOM 825 N N . LEU A 1 109 ? -0.642 0.845 -4.026 1.00 92.81 109 LEU A N 1
ATOM 826 C CA . LEU A 1 109 ? -1.292 -0.460 -3.966 1.00 92.81 109 LEU A CA 1
ATOM 827 C C . LEU A 1 109 ? -2.630 -0.325 -3.247 1.00 92.81 109 LEU A C 1
ATOM 829 O O . LEU A 1 109 ? -2.666 -0.350 -2.015 1.00 92.81 109 LEU A O 1
ATOM 833 N N . TRP A 1 110 ? -3.716 -0.184 -4.008 1.00 93.31 110 TRP A N 1
ATOM 834 C CA . TRP A 1 110 ? -5.070 -0.102 -3.466 1.00 93.31 110 TRP A CA 1
ATOM 835 C C . TRP A 1 110 ? -5.634 -1.477 -3.127 1.00 93.31 110 TRP A C 1
ATOM 837 O O . TRP A 1 110 ? -5.440 -2.475 -3.835 1.00 93.31 110 TRP A O 1
ATOM 847 N N . ASN A 1 111 ? -6.408 -1.496 -2.050 1.00 92.62 111 ASN A N 1
ATOM 848 C CA . ASN A 1 111 ? -7.112 -2.664 -1.571 1.00 92.62 111 ASN A CA 1
ATOM 849 C C . ASN A 1 111 ? -8.371 -2.940 -2.405 1.00 92.62 111 ASN A C 1
ATOM 851 O O . ASN A 1 111 ? -9.357 -2.213 -2.317 1.00 92.62 111 ASN A O 1
ATOM 855 N N . THR A 1 112 ? -8.384 -4.055 -3.131 1.00 90.56 112 THR A N 1
ATOM 856 C CA . THR A 1 112 ? -9.549 -4.581 -3.871 1.00 90.56 112 THR A CA 1
ATOM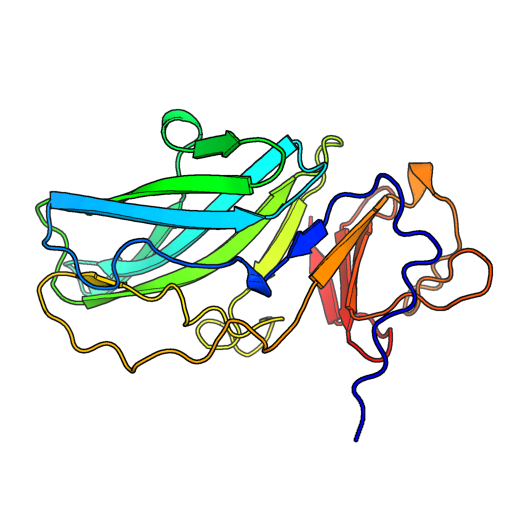 857 C C . THR A 1 112 ? -10.784 -4.805 -3.003 1.00 90.56 112 THR A C 1
ATOM 859 O O . THR A 1 112 ? -11.901 -4.709 -3.502 1.00 90.56 112 THR A O 1
ATOM 862 N N . ALA A 1 113 ? -10.619 -5.082 -1.706 1.00 87.94 113 ALA A N 1
ATOM 863 C CA . ALA A 1 113 ? -11.739 -5.257 -0.784 1.00 87.94 113 ALA A CA 1
ATOM 864 C C . ALA A 1 113 ? -12.382 -3.924 -0.352 1.00 87.94 113 ALA A C 1
ATOM 866 O O . ALA A 1 113 ? -13.461 -3.937 0.243 1.00 87.94 113 ALA A O 1
ATOM 867 N N . VAL A 1 114 ? -11.718 -2.793 -0.614 1.00 89.38 114 VAL A N 1
ATOM 868 C CA . VAL A 1 114 ? -12.202 -1.438 -0.301 1.00 89.38 114 VAL A CA 1
ATOM 869 C C . VAL A 1 114 ? -12.615 -0.711 -1.578 1.00 89.38 114 VAL A C 1
ATOM 871 O O . VAL A 1 114 ? -13.711 -0.164 -1.626 1.00 89.38 114 VAL A O 1
ATOM 874 N N . ILE A 1 115 ? -11.777 -0.760 -2.619 1.00 89.56 115 ILE A N 1
ATOM 875 C CA . ILE A 1 115 ? -11.994 -0.096 -3.910 1.00 89.56 115 ILE A CA 1
ATOM 876 C C . ILE A 1 115 ? -11.832 -1.132 -5.041 1.00 89.56 115 ILE A C 1
ATOM 878 O O . ILE A 1 115 ? -10.756 -1.241 -5.636 1.00 89.56 115 ILE A O 1
ATOM 882 N N . PRO A 1 116 ? -12.863 -1.946 -5.333 1.00 87.62 116 PRO A N 1
ATOM 883 C CA . PRO A 1 116 ? -12.770 -3.044 -6.300 1.00 87.62 116 PRO A CA 1
ATOM 884 C C . PRO A 1 116 ? -12.450 -2.610 -7.736 1.00 87.62 116 PRO A C 1
ATOM 886 O O . PRO A 1 116 ? -11.961 -3.418 -8.520 1.00 87.62 116 PRO A O 1
ATOM 889 N N . GLU A 1 117 ? -12.748 -1.363 -8.103 1.00 87.06 117 GLU A N 1
ATOM 890 C CA . GLU A 1 117 ? -12.624 -0.858 -9.473 1.00 87.06 117 GLU A CA 1
ATOM 891 C C . GLU A 1 117 ? -11.170 -0.636 -9.900 1.00 87.06 117 GLU A C 1
ATOM 893 O O . GLU A 1 117 ? -10.855 -0.765 -11.081 1.00 87.06 117 GLU A O 1
ATOM 898 N N . ILE A 1 118 ? -10.299 -0.286 -8.950 1.00 85.12 118 ILE A N 1
ATOM 899 C CA . ILE A 1 118 ? -8.883 0.033 -9.201 1.00 85.12 118 ILE A CA 1
ATOM 900 C C . ILE A 1 118 ? -7.922 -0.737 -8.295 1.00 85.12 118 ILE A C 1
ATOM 902 O O . ILE A 1 118 ? -6.712 -0.652 -8.489 1.00 85.12 118 ILE A O 1
ATOM 906 N N . GLY A 1 119 ? -8.441 -1.469 -7.308 1.00 86.12 119 GLY A N 1
ATOM 907 C CA . GLY A 1 119 ? -7.640 -2.252 -6.386 1.00 86.12 119 GLY A CA 1
ATOM 908 C C . GLY A 1 119 ? -6.773 -3.269 -7.114 1.00 86.12 119 GLY A C 1
ATOM 909 O O . GLY A 1 119 ? -7.226 -3.977 -8.013 1.00 86.12 119 GLY A O 1
ATOM 910 N N . GLN A 1 120 ? -5.520 -3.375 -6.689 1.00 89.62 120 GLN A N 1
ATOM 911 C CA . GLN A 1 120 ? -4.584 -4.344 -7.241 1.00 89.62 120 GLN A CA 1
ATOM 912 C C . GLN A 1 120 ? -4.517 -5.599 -6.382 1.00 89.62 120 GLN A C 1
ATOM 914 O O . GLN A 1 120 ? -4.316 -6.682 -6.921 1.00 89.62 120 GLN A O 1
ATOM 919 N N . ALA A 1 121 ? -4.631 -5.474 -5.059 1.00 89.44 121 ALA A N 1
ATOM 920 C CA . ALA A 1 121 ? -4.407 -6.548 -4.092 1.00 89.44 121 ALA A CA 1
ATOM 921 C C . ALA A 1 121 ? -5.528 -6.603 -3.053 1.00 89.44 121 ALA A C 1
ATOM 923 O O . ALA A 1 121 ? -6.099 -5.574 -2.713 1.00 89.44 121 ALA A O 1
ATOM 924 N N . ASP A 1 122 ? -5.836 -7.771 -2.493 1.00 90.44 122 ASP A N 1
ATOM 925 C CA . ASP A 1 122 ? -6.588 -7.830 -1.231 1.00 90.44 122 ASP A CA 1
ATOM 926 C C . ASP A 1 122 ? -5.619 -7.560 -0.072 1.00 90.44 122 ASP A C 1
ATOM 928 O O . ASP A 1 122 ? -4.675 -8.327 0.138 1.00 90.44 122 ASP A O 1
ATOM 932 N N . LEU A 1 123 ? -5.844 -6.456 0.648 1.00 92.69 123 LEU A N 1
ATOM 933 C CA . LEU A 1 123 ? -5.046 -6.014 1.801 1.00 92.69 123 LEU A CA 1
ATOM 934 C C . LEU A 1 123 ? -5.784 -6.206 3.138 1.00 92.69 123 LEU A C 1
ATOM 936 O O . LEU A 1 123 ? -5.370 -5.685 4.176 1.00 92.69 123 LEU A O 1
ATOM 940 N N . SER A 1 124 ? -6.892 -6.954 3.142 1.00 91.69 124 SER A N 1
ATOM 941 C CA . SER A 1 124 ? -7.744 -7.150 4.321 1.00 91.69 124 SER A CA 1
ATOM 942 C C . SER A 1 124 ? -7.056 -7.852 5.501 1.00 91.69 124 SER A C 1
ATOM 944 O O . SER A 1 124 ? -7.590 -7.813 6.612 1.00 91.69 124 SER A O 1
ATOM 946 N N . CYS A 1 125 ? -5.850 -8.408 5.313 1.00 91.19 125 CYS A N 1
ATOM 947 C CA . CYS A 1 125 ? -4.981 -8.893 6.398 1.00 91.19 125 CYS A CA 1
ATOM 948 C C . CYS A 1 125 ? -4.641 -7.854 7.459 1.00 91.19 125 CYS A C 1
ATOM 950 O O . CYS A 1 125 ? -4.411 -8.208 8.619 1.00 91.19 125 CYS A O 1
ATOM 952 N N . CYS A 1 126 ? -4.700 -6.582 7.084 1.00 94.19 126 CYS A N 1
ATOM 953 C CA . CYS A 1 126 ? -4.420 -5.460 7.959 1.00 94.19 126 CYS A CA 1
ATOM 954 C C . CYS A 1 126 ? -5.679 -4.753 8.466 1.00 94.19 126 CYS A C 1
ATOM 956 O O . CYS A 1 126 ? -5.564 -3.697 9.074 1.00 94.19 126 CYS A O 1
ATOM 958 N N . ASN A 1 127 ? -6.880 -5.301 8.260 1.00 94.81 127 ASN A N 1
ATOM 959 C CA . ASN A 1 127 ? -8.084 -4.715 8.849 1.00 94.81 127 ASN A CA 1
ATOM 960 C C . ASN A 1 127 ? -8.040 -4.814 10.382 1.00 94.81 127 ASN A C 1
ATOM 962 O O . ASN A 1 127 ? -7.749 -5.874 10.943 1.00 94.81 127 ASN A O 1
ATOM 966 N N . VAL A 1 128 ? -8.386 -3.721 11.066 1.00 95.50 128 VAL A N 1
ATOM 967 C CA . VAL A 1 128 ? -8.355 -3.632 12.531 1.00 95.50 128 VAL A CA 1
ATOM 968 C C . VAL A 1 128 ? -9.743 -3.320 13.082 1.00 95.50 128 VAL A C 1
ATOM 970 O O . VAL A 1 128 ? -10.409 -2.370 12.670 1.00 95.50 128 VAL A O 1
ATOM 973 N N . SER A 1 129 ? -10.175 -4.121 14.054 1.00 95.75 129 SER A N 1
ATOM 974 C CA . SER A 1 129 ? -11.362 -3.864 14.865 1.00 95.75 129 SER A CA 1
ATOM 975 C C . SER A 1 129 ? -11.083 -2.751 15.869 1.00 95.75 129 SER A C 1
ATOM 977 O O . SER A 1 129 ? -10.264 -2.919 16.776 1.00 95.75 129 SER A O 1
ATOM 979 N N . VAL A 1 130 ? -11.795 -1.634 15.744 1.00 96.06 130 VAL A N 1
ATOM 980 C CA . VAL A 1 130 ? -11.806 -0.555 16.732 1.00 96.06 130 VAL A CA 1
ATOM 981 C C . VAL A 1 130 ? -13.056 -0.680 17.596 1.00 96.06 130 VAL A C 1
ATOM 983 O O . VAL A 1 130 ? -14.177 -0.738 17.091 1.00 96.06 130 VAL A O 1
ATOM 986 N N . GLY A 1 131 ? -12.878 -0.735 18.918 1.00 93.44 131 GLY A N 1
ATOM 987 C CA . GLY A 1 131 ? -13.995 -0.754 19.871 1.00 93.44 131 GLY A CA 1
ATOM 988 C C . GLY A 1 131 ? -14.832 -2.040 19.851 1.00 93.44 131 GLY A C 1
ATOM 989 O O . GLY A 1 131 ? -15.992 -2.015 20.257 1.00 93.44 131 GLY A O 1
ATOM 990 N N . GLY A 1 132 ? -14.259 -3.157 19.387 1.00 87.19 132 GLY A N 1
ATOM 991 C CA . GLY A 1 132 ? -14.897 -4.478 19.425 1.00 87.19 132 GLY A CA 1
ATOM 992 C C . GLY A 1 132 ? -15.819 -4.793 18.244 1.00 87.19 132 GLY A C 1
ATOM 993 O O . GLY A 1 132 ? -16.605 -5.736 18.325 1.00 87.19 132 GLY A O 1
ATOM 994 N N . ALA A 1 133 ? -15.737 -4.036 17.146 1.00 86.44 133 ALA A N 1
ATOM 995 C CA . ALA A 1 133 ? -16.427 -4.375 15.903 1.00 86.44 133 ALA A CA 1
ATOM 996 C C . ALA A 1 133 ? -15.949 -5.730 15.347 1.00 86.44 133 ALA A C 1
ATOM 998 O O . ALA A 1 133 ? -14.768 -6.066 15.424 1.00 86.44 133 ALA A O 1
ATOM 999 N N . ALA A 1 134 ? -16.841 -6.526 14.763 1.00 81.88 134 ALA A N 1
ATOM 1000 C CA . ALA A 1 134 ? -16.427 -7.785 14.152 1.00 81.88 134 ALA A CA 1
ATOM 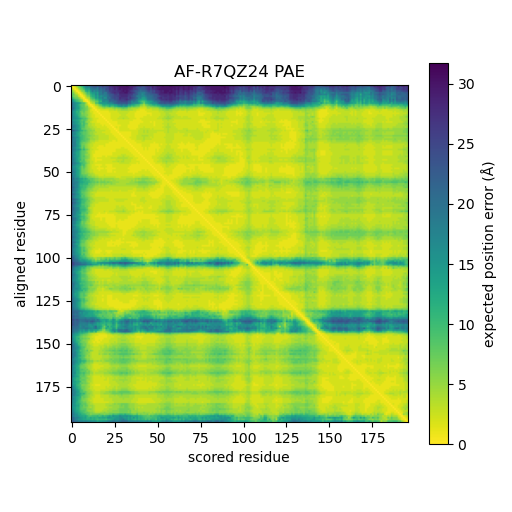1001 C C . ALA A 1 134 ? -15.566 -7.521 12.905 1.00 81.88 134 ALA A C 1
ATOM 1003 O O . ALA A 1 134 ? -15.988 -6.805 11.997 1.00 81.88 134 ALA A O 1
ATOM 1004 N N . VAL A 1 135 ? -14.384 -8.134 12.852 1.00 80.06 135 VAL A N 1
ATOM 1005 C CA . VAL A 1 135 ? -13.573 -8.256 11.635 1.00 80.06 135 VAL A CA 1
ATOM 1006 C C . VAL A 1 135 ? -13.672 -9.690 11.135 1.00 80.06 135 VAL A C 1
ATOM 1008 O O . VAL A 1 135 ? -13.562 -10.634 11.920 1.00 80.06 135 VAL A O 1
ATOM 1011 N N . SER A 1 136 ? -13.910 -9.872 9.837 1.00 70.88 136 SER A N 1
ATOM 1012 C CA . SER A 1 136 ? -13.754 -11.195 9.234 1.00 70.88 136 SER A CA 1
ATOM 1013 C C . SER A 1 136 ? -12.272 -11.577 9.289 1.00 70.88 136 SER A C 1
ATOM 1015 O O . SER A 1 136 ? -11.438 -10.729 8.963 1.00 70.88 136 SER A O 1
ATOM 1017 N N . PRO A 1 137 ? -11.924 -12.808 9.708 1.00 54.41 137 PRO A N 1
ATOM 1018 C CA . PRO A 1 137 ? -10.539 -13.256 9.710 1.00 54.41 137 PRO A CA 1
ATOM 1019 C C . PRO A 1 137 ? -9.972 -13.163 8.297 1.00 54.41 137 PRO A C 1
ATOM 1021 O O . PRO A 1 137 ? -10.649 -13.474 7.317 1.00 54.41 137 PRO A O 1
ATOM 1024 N N . SER A 1 138 ? -8.731 -12.710 8.213 1.00 59.78 138 SER A N 1
ATOM 1025 C CA . SER A 1 138 ? -8.108 -12.360 6.953 1.00 59.78 138 SER A CA 1
ATOM 1026 C C . SER A 1 138 ? -7.381 -13.521 6.289 1.00 59.78 138 SER A C 1
ATOM 1028 O O . SER A 1 138 ? -6.640 -14.263 6.938 1.00 59.78 138 SER A O 1
ATOM 1030 N N . THR A 1 139 ? -7.513 -13.611 4.974 1.00 60.53 139 THR A N 1
ATOM 1031 C CA . THR A 1 139 ? -6.552 -14.262 4.078 1.00 60.53 139 THR A CA 1
ATOM 1032 C C . THR A 1 139 ? -5.186 -13.553 4.148 1.00 60.53 139 THR A C 1
ATOM 1034 O O . THR A 1 139 ? -5.146 -12.360 4.451 1.00 60.53 139 THR A O 1
ATOM 1037 N N . PRO A 1 140 ? -4.049 -14.232 3.887 1.00 62.56 140 PRO A N 1
ATOM 1038 C CA . PRO A 1 140 ? -2.781 -13.543 3.625 1.00 62.56 140 PRO A CA 1
ATOM 1039 C C . PRO A 1 140 ? -2.966 -12.540 2.481 1.00 62.56 140 PRO A C 1
ATOM 1041 O O . PRO A 1 140 ? -3.675 -12.861 1.523 1.00 62.56 140 PRO A O 1
ATOM 1044 N N . ALA A 1 141 ? -2.340 -11.361 2.550 1.00 63.62 141 ALA A N 1
ATOM 1045 C CA . ALA A 1 141 ? -2.429 -10.386 1.464 1.00 63.62 141 ALA A CA 1
ATOM 1046 C C . ALA A 1 141 ? -1.969 -11.017 0.144 1.00 63.62 141 ALA A C 1
ATOM 1048 O O . ALA A 1 141 ? -0.817 -11.420 0.010 1.00 63.62 141 ALA A O 1
ATOM 1049 N N . SER A 1 142 ? -2.897 -11.144 -0.809 1.00 62.97 142 SER A N 1
ATOM 1050 C CA . SER A 1 142 ? -2.689 -11.637 -2.184 1.00 62.97 142 SER A CA 1
ATOM 1051 C C . SER A 1 142 ? -1.817 -12.900 -2.368 1.00 62.97 142 SER A C 1
ATOM 1053 O O . SER A 1 142 ? -1.333 -13.140 -3.467 1.00 62.97 142 SER A O 1
ATOM 1055 N N . GLY A 1 143 ? -1.637 -13.726 -1.330 1.00 61.41 143 GLY A N 1
ATOM 1056 C CA . GLY A 1 143 ? -1.153 -15.108 -1.433 1.00 61.41 143 GLY A CA 1
ATOM 1057 C C . GLY A 1 143 ? 0.286 -15.358 -1.903 1.00 61.41 143 GLY A C 1
ATOM 1058 O O . GLY A 1 143 ? 0.521 -16.447 -2.406 1.00 61.41 143 GLY A O 1
ATOM 1059 N N . GLY A 1 144 ? 1.247 -14.445 -1.751 1.00 67.31 144 GLY A N 1
ATOM 1060 C CA . GLY A 1 144 ? 2.589 -14.683 -2.325 1.00 67.31 144 GLY A CA 1
ATOM 1061 C C . GLY A 1 144 ? 3.259 -13.465 -2.948 1.00 67.31 144 GLY A C 1
ATOM 1062 O O . GLY A 1 144 ? 4.418 -13.528 -3.353 1.00 67.31 144 GLY A O 1
ATOM 1063 N N . ARG A 1 145 ? 2.515 -12.369 -3.083 1.00 86.44 145 ARG A N 1
ATOM 1064 C CA . ARG A 1 145 ? 2.763 -11.365 -4.112 1.00 86.44 145 ARG A CA 1
ATOM 1065 C C . ARG A 1 145 ? 3.845 -10.342 -3.757 1.00 86.44 145 ARG A C 1
ATOM 1067 O O . ARG A 1 145 ? 3.795 -9.705 -2.706 1.00 86.44 145 ARG A O 1
ATOM 1074 N N . VAL A 1 146 ? 4.759 -10.125 -4.699 1.00 90.12 146 VAL A N 1
ATOM 1075 C CA . VAL A 1 146 ? 5.768 -9.059 -4.683 1.00 90.12 146 VAL A CA 1
ATOM 1076 C C . VAL A 1 146 ? 5.478 -8.121 -5.844 1.00 90.12 146 VAL A C 1
ATOM 1078 O O . VAL A 1 146 ? 5.303 -8.590 -6.962 1.00 90.12 146 VAL A O 1
ATOM 1081 N N . VAL A 1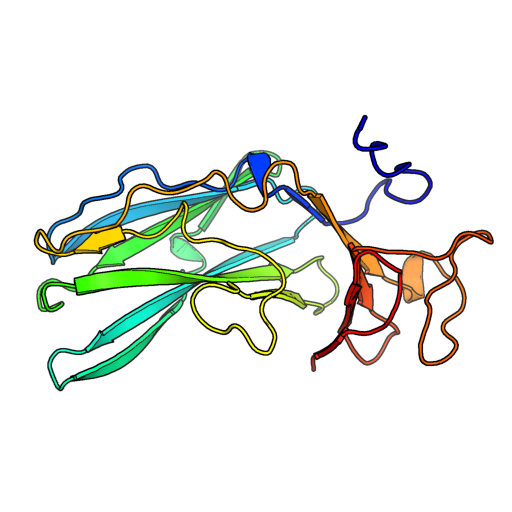 147 ? 5.427 -6.814 -5.588 1.00 92.00 147 VAL A N 1
ATOM 1082 C CA . VAL A 1 147 ? 5.081 -5.810 -6.601 1.00 92.00 147 VAL A CA 1
ATOM 1083 C C . VAL A 1 147 ? 6.257 -4.851 -6.807 1.00 92.00 147 VAL A C 1
ATOM 1085 O O . VAL A 1 147 ? 6.518 -4.018 -5.934 1.00 92.00 147 VAL A O 1
ATOM 1088 N N . PRO A 1 148 ? 6.994 -4.964 -7.925 1.00 92.06 148 PRO A N 1
ATOM 1089 C CA . PRO A 1 148 ? 8.100 -4.068 -8.257 1.00 92.06 148 PRO A CA 1
ATOM 1090 C C . PRO A 1 148 ? 7.648 -2.645 -8.608 1.00 92.06 148 PRO A C 1
ATOM 1092 O O . PRO A 1 148 ? 6.534 -2.449 -9.092 1.00 92.06 148 PRO A O 1
ATOM 1095 N N . HIS A 1 149 ? 8.559 -1.679 -8.473 1.00 91.56 149 HIS A N 1
ATOM 1096 C CA . HIS A 1 149 ? 8.475 -0.349 -9.079 1.00 91.56 149 HIS A CA 1
ATOM 1097 C C . HIS A 1 149 ? 9.721 -0.103 -9.941 1.00 91.56 149 HIS A C 1
ATOM 1099 O O . HIS A 1 149 ? 10.843 -0.070 -9.436 1.00 91.56 149 HIS A O 1
ATOM 1105 N N . TYR A 1 150 ? 9.524 0.044 -11.251 1.00 90.25 150 TYR A N 1
ATOM 1106 C CA . TYR A 1 150 ? 10.581 0.363 -12.206 1.00 90.25 150 TYR A CA 1
ATOM 1107 C C . TYR A 1 150 ? 10.642 1.853 -12.548 1.00 90.25 150 TYR A C 1
ATOM 1109 O O . TYR A 1 150 ? 9.651 2.409 -13.006 1.00 90.25 150 TYR A O 1
ATOM 1117 N N . ASN A 1 151 ? 11.823 2.464 -12.499 1.00 89.00 151 ASN A N 1
ATOM 1118 C CA . ASN A 1 151 ? 12.031 3.793 -13.080 1.00 89.00 151 ASN A CA 1
ATOM 1119 C C . ASN A 1 151 ? 12.621 3.667 -14.497 1.00 89.00 151 ASN A C 1
ATOM 1121 O O . ASN A 1 151 ? 13.772 3.244 -14.675 1.00 89.00 151 ASN A O 1
ATOM 1125 N N . MET A 1 152 ? 11.852 4.022 -15.533 1.00 88.62 152 MET A N 1
ATOM 1126 C CA . MET A 1 152 ? 12.310 3.924 -16.927 1.00 88.62 152 MET A CA 1
ATOM 1127 C C . MET A 1 152 ? 13.439 4.903 -17.257 1.00 88.62 152 MET A C 1
ATOM 1129 O O . MET A 1 152 ? 14.221 4.631 -18.170 1.00 88.62 152 MET A O 1
ATOM 1133 N N . LEU A 1 153 ? 13.558 6.025 -16.543 1.00 87.44 153 LEU A N 1
ATOM 1134 C CA . LEU A 1 153 ? 14.652 6.976 -16.760 1.00 87.44 153 LEU A CA 1
ATOM 1135 C C . LEU A 1 153 ? 15.999 6.379 -16.346 1.00 87.44 153 LEU A C 1
ATOM 1137 O O . LEU A 1 153 ? 17.028 6.697 -16.943 1.00 87.44 153 LEU A O 1
ATOM 1141 N N . GLU A 1 154 ? 15.987 5.475 -15.367 1.00 86.75 154 GLU A N 1
ATOM 1142 C CA . GLU A 1 154 ? 17.182 4.781 -14.897 1.00 86.75 154 GLU A CA 1
ATOM 1143 C C . GLU A 1 154 ? 17.434 3.460 -15.625 1.00 86.75 154 GLU A C 1
ATOM 1145 O O . GLU A 1 154 ? 18.569 3.146 -15.992 1.00 86.75 154 GLU A O 1
ATOM 1150 N N . LYS A 1 155 ? 16.385 2.653 -15.814 1.00 85.31 155 LYS A N 1
ATOM 1151 C CA . LYS A 1 155 ? 16.496 1.296 -16.373 1.00 85.31 155 LYS A CA 1
ATOM 1152 C C . LYS A 1 155 ? 16.376 1.255 -17.891 1.00 85.31 155 LYS A C 1
ATOM 1154 O O . LYS A 1 155 ? 16.794 0.272 -18.506 1.00 85.31 155 LYS A O 1
ATOM 1159 N N . GLY A 1 156 ? 15.851 2.309 -18.505 1.00 88.19 156 GLY A N 1
ATOM 1160 C CA . GLY A 1 156 ? 15.523 2.336 -19.922 1.00 88.19 156 GLY A CA 1
ATOM 1161 C C . GLY A 1 156 ? 14.316 1.455 -20.239 1.00 88.19 156 GLY A C 1
ATOM 1162 O O . GLY A 1 156 ? 13.372 1.355 -19.467 1.00 88.19 156 GLY A O 1
ATOM 1163 N N . GLY A 1 157 ? 14.346 0.814 -21.406 1.00 90.56 157 GLY A N 1
ATOM 1164 C CA . GLY A 1 157 ? 13.225 0.034 -21.929 1.00 90.56 157 GLY A CA 1
ATOM 1165 C C . GLY A 1 157 ? 12.338 0.839 -22.878 1.00 90.56 157 GLY A C 1
ATOM 1166 O O . GLY A 1 157 ? 12.698 1.928 -23.330 1.00 90.56 157 GLY A O 1
ATOM 1167 N N . LYS A 1 158 ? 11.217 0.242 -23.280 1.00 93.75 158 LYS A N 1
ATOM 1168 C CA . LYS A 1 158 ? 10.291 0.811 -24.264 1.00 93.75 158 LYS A CA 1
ATOM 1169 C C . LYS A 1 158 ? 8.867 0.721 -23.747 1.00 93.75 158 LYS A C 1
ATOM 1171 O O . LYS A 1 158 ? 8.436 -0.356 -23.351 1.00 93.75 158 LYS A O 1
ATOM 1176 N N . TRP A 1 159 ? 8.159 1.839 -23.813 1.00 94.31 159 TRP A N 1
ATOM 1177 C CA . TRP A 1 159 ? 6.736 1.941 -23.524 1.00 94.31 159 TRP A CA 1
ATOM 1178 C C . TRP A 1 159 ? 5.993 2.256 -24.821 1.00 94.31 159 TRP A C 1
ATOM 1180 O O . TRP A 1 159 ? 6.370 3.192 -25.530 1.00 94.31 159 TRP A O 1
ATOM 1190 N N . ASP A 1 160 ? 4.983 1.457 -2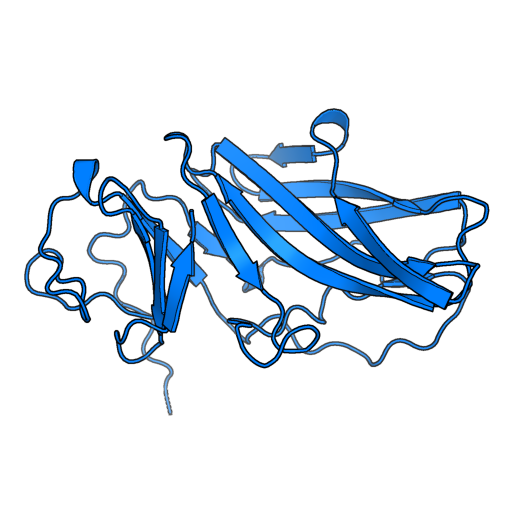5.160 1.00 92.38 160 ASP A N 1
ATOM 1191 C CA . ASP A 1 160 ? 4.166 1.648 -26.369 1.00 92.38 160 ASP A CA 1
ATOM 1192 C C . ASP A 1 160 ? 2.774 2.246 -26.086 1.00 92.38 160 ASP A C 1
ATOM 1194 O O . ASP A 1 160 ? 1.975 2.416 -27.007 1.00 92.38 160 ASP A O 1
ATOM 1198 N N . GLY A 1 161 ? 2.500 2.600 -24.826 1.00 91.31 161 GLY A N 1
ATOM 1199 C CA . GLY A 1 161 ? 1.192 3.058 -24.352 1.00 91.31 161 GLY A CA 1
ATOM 1200 C C . GLY A 1 161 ? 0.334 1.957 -23.724 1.00 91.31 161 GLY A C 1
ATOM 1201 O O . GLY A 1 161 ? -0.661 2.278 -23.079 1.00 91.31 161 GLY A O 1
ATOM 1202 N N . GLN A 1 162 ? 0.714 0.686 -23.877 1.00 93.12 162 GLN A N 1
ATOM 1203 C CA . GLN A 1 162 ? -0.013 -0.461 -23.332 1.00 93.12 162 GLN A CA 1
ATOM 1204 C C . GLN A 1 162 ? 0.891 -1.466 -22.605 1.00 93.12 162 GLN A C 1
ATOM 1206 O O . GLN A 1 162 ? 0.455 -2.038 -21.605 1.00 93.12 162 GLN A O 1
ATOM 1211 N N . HIS A 1 163 ? 2.118 -1.669 -23.089 1.00 93.75 163 HIS A N 1
ATOM 1212 C CA . HIS A 1 163 ? 3.099 -2.607 -22.551 1.00 93.75 163 HIS A CA 1
ATOM 1213 C C . HIS A 1 163 ? 4.457 -1.945 -22.348 1.00 93.75 163 HIS A C 1
ATOM 1215 O O . HIS A 1 163 ? 4.970 -1.218 -23.208 1.00 93.75 163 HIS A O 1
ATOM 1221 N N . TYR A 1 164 ? 5.071 -2.262 -21.212 1.00 93.69 164 TYR A N 1
ATOM 1222 C CA . TYR A 1 164 ? 6.445 -1.896 -20.918 1.00 93.69 164 TYR A CA 1
ATOM 1223 C C . TYR A 1 164 ? 7.352 -3.089 -21.205 1.00 93.69 164 TYR A C 1
ATOM 1225 O O . TYR A 1 164 ? 7.169 -4.175 -20.655 1.00 93.69 164 TYR A O 1
ATOM 1233 N N . VAL A 1 165 ? 8.332 -2.891 -22.084 1.00 93.00 165 VAL A N 1
ATOM 1234 C CA . VAL A 1 165 ? 9.307 -3.912 -22.468 1.00 93.00 165 VAL A CA 1
ATOM 1235 C C . VAL A 1 165 ? 10.696 -3.490 -22.008 1.00 93.00 165 VAL A C 1
ATOM 1237 O O . VAL A 1 165 ? 11.269 -2.521 -22.516 1.00 93.00 165 VAL A O 1
ATOM 1240 N N . LEU A 1 166 ? 11.275 -4.272 -21.102 1.00 90.12 166 LEU A N 1
ATOM 1241 C CA . LEU A 1 166 ? 12.628 -4.095 -20.589 1.00 90.12 166 LEU A CA 1
ATOM 1242 C C . LEU A 1 166 ? 13.484 -5.293 -21.009 1.00 90.12 166 LEU A C 1
ATOM 1244 O O . LEU A 1 166 ? 13.110 -6.444 -20.808 1.00 90.12 166 LEU A O 1
ATOM 1248 N N . ASN A 1 167 ? 14.633 -5.034 -21.640 1.00 89.31 167 ASN A N 1
ATOM 1249 C CA . ASN A 1 167 ? 15.552 -6.078 -22.124 1.00 89.31 167 ASN A CA 1
ATOM 1250 C C . ASN A 1 167 ? 14.889 -7.159 -23.008 1.00 89.31 167 ASN A C 1
ATOM 1252 O O . ASN A 1 167 ? 15.316 -8.309 -23.030 1.00 89.31 167 ASN A O 1
ATOM 1256 N N . GLY A 1 168 ? 13.845 -6.783 -23.755 1.00 88.06 168 GLY A N 1
ATOM 1257 C CA . GLY A 1 168 ? 13.104 -7.693 -24.631 1.00 88.06 168 GLY A CA 1
ATOM 1258 C C . GLY A 1 168 ? 12.051 -8.558 -23.929 1.00 88.06 168 GLY A C 1
ATOM 1259 O O . GLY A 1 168 ? 11.394 -9.337 -24.615 1.00 88.06 168 GLY A O 1
ATOM 1260 N N . LYS A 1 169 ? 11.860 -8.411 -22.611 1.00 89.81 169 LYS A N 1
ATOM 1261 C CA . LYS A 1 169 ? 10.783 -9.048 -21.840 1.00 89.81 169 LYS A CA 1
ATOM 1262 C C . LYS A 1 169 ? 9.687 -8.021 -21.527 1.00 89.81 169 LYS A C 1
ATOM 1264 O O . LYS A 1 169 ? 9.995 -6.885 -21.168 1.00 89.81 169 LYS A O 1
ATOM 1269 N N . THR A 1 170 ? 8.423 -8.416 -21.670 1.00 92.19 170 THR A N 1
ATOM 1270 C CA . THR A 1 170 ? 7.283 -7.613 -21.201 1.00 92.19 170 THR A CA 1
ATOM 1271 C C . THR A 1 170 ? 7.219 -7.683 -19.681 1.00 92.19 170 THR A C 1
ATOM 1273 O O . THR A 1 170 ? 7.236 -8.776 -19.119 1.00 92.19 170 THR A O 1
ATOM 1276 N N . ILE A 1 171 ? 7.161 -6.525 -19.030 1.00 92.06 171 ILE A N 1
ATOM 1277 C CA . ILE A 1 171 ? 6.985 -6.415 -17.583 1.00 92.06 171 ILE A CA 1
ATOM 1278 C C . ILE A 1 171 ? 5.507 -6.612 -17.237 1.00 92.06 171 ILE A C 1
ATOM 1280 O O . ILE A 1 171 ? 4.625 -6.127 -17.944 1.00 92.06 171 ILE A O 1
ATOM 1284 N N . THR A 1 172 ? 5.245 -7.334 -16.152 1.00 92.56 172 THR A N 1
ATOM 1285 C CA . THR A 1 172 ? 3.901 -7.649 -15.658 1.00 92.56 172 THR A CA 1
ATOM 1286 C C . THR A 1 172 ? 3.835 -7.448 -14.147 1.00 92.56 172 THR A C 1
ATOM 1288 O O . THR A 1 172 ? 4.871 -7.438 -13.484 1.00 92.56 172 THR A O 1
ATOM 1291 N N . ASP A 1 173 ? 2.624 -7.284 -13.616 1.00 90.94 173 ASP A N 1
ATOM 1292 C CA . AS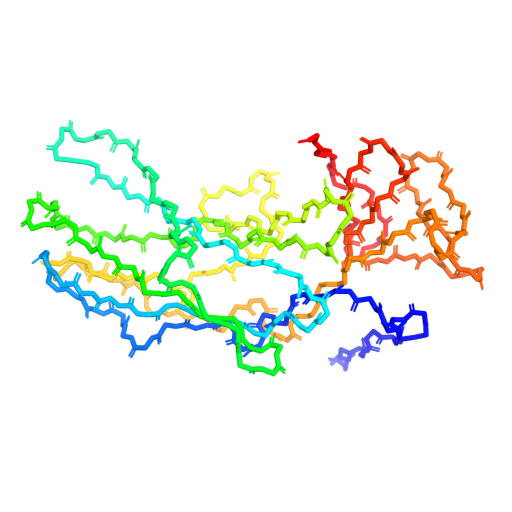P A 1 173 ? 2.328 -7.121 -12.185 1.00 90.94 173 ASP A CA 1
ATOM 1293 C C . ASP A 1 173 ? 3.269 -6.154 -11.444 1.00 90.94 173 ASP A C 1
ATOM 1295 O O . ASP A 1 173 ? 3.841 -6.476 -10.403 1.00 90.94 173 ASP A O 1
ATOM 1299 N N . ALA A 1 174 ? 3.481 -4.973 -12.016 1.00 92.19 174 ALA A N 1
ATOM 1300 C CA . ALA A 1 174 ? 4.466 -4.023 -11.522 1.00 92.19 174 ALA A CA 1
ATOM 1301 C C . ALA A 1 174 ? 4.032 -2.586 -11.772 1.00 92.19 174 ALA A C 1
ATOM 1303 O O . ALA A 1 174 ? 3.294 -2.291 -12.716 1.00 92.19 174 ALA A O 1
ATOM 1304 N N . PHE A 1 175 ? 4.561 -1.686 -10.953 1.00 93.50 175 PHE A N 1
ATOM 1305 C CA . PHE A 1 175 ? 4.557 -0.268 -11.249 1.00 93.50 175 PHE A CA 1
ATOM 1306 C C . PHE A 1 175 ? 5.743 0.092 -12.135 1.00 93.50 175 PHE A C 1
ATOM 1308 O O . PHE A 1 175 ? 6.824 -0.494 -12.022 1.00 93.50 175 PHE A O 1
ATOM 1315 N N . PHE A 1 176 ? 5.565 1.083 -13.000 1.00 91.88 176 PHE A N 1
ATOM 1316 C CA . PHE A 1 176 ? 6.691 1.746 -13.638 1.00 91.88 176 PHE A CA 1
ATOM 1317 C C . PHE A 1 176 ? 6.429 3.235 -13.848 1.00 91.88 176 PHE A C 1
ATOM 1319 O O . PHE A 1 176 ? 5.295 3.639 -14.099 1.00 91.88 176 PHE A O 1
ATOM 1326 N N . PHE A 1 177 ? 7.490 4.030 -13.792 1.00 91.19 177 PHE A N 1
ATOM 1327 C CA . PHE A 1 177 ? 7.481 5.460 -14.059 1.00 91.19 177 PHE A CA 1
ATOM 1328 C C . PHE A 1 177 ? 8.141 5.766 -15.405 1.00 91.19 177 PHE A C 1
ATOM 1330 O O . PHE A 1 177 ? 9.252 5.301 -15.674 1.00 91.19 177 PHE A O 1
ATOM 1337 N N . ASP A 1 178 ? 7.474 6.549 -16.258 1.00 90.12 178 ASP A N 1
ATOM 1338 C CA . ASP A 1 178 ? 7.962 6.892 -17.607 1.00 90.12 178 ASP A CA 1
ATOM 1339 C C . ASP A 1 178 ? 8.716 8.233 -17.698 1.00 90.12 178 ASP A C 1
ATOM 1341 O O . ASP A 1 178 ? 9.163 8.620 -18.782 1.00 90.12 178 ASP A O 1
ATOM 1345 N N . GLY A 1 179 ? 8.849 8.956 -16.584 1.00 86.50 179 GLY A N 1
ATOM 1346 C CA . GLY A 1 179 ? 9.349 10.332 -16.544 1.00 86.50 179 GLY A CA 1
ATOM 1347 C C . GLY A 1 179 ? 8.275 11.392 -16.295 1.00 86.50 179 GLY A C 1
ATOM 1348 O O . GLY A 1 179 ? 8.621 12.526 -15.969 1.00 86.50 179 GLY A O 1
ATOM 1349 N N . ASN A 1 180 ? 6.994 11.049 -16.446 1.00 87.25 180 ASN A N 1
ATOM 1350 C CA . ASN A 1 180 ? 5.860 11.949 -16.226 1.00 87.25 180 ASN A CA 1
ATOM 1351 C C . ASN A 1 180 ? 4.771 11.329 -15.348 1.00 87.25 180 ASN A C 1
ATOM 1353 O O . ASN A 1 180 ? 4.155 12.055 -14.574 1.00 87.25 180 ASN A O 1
ATOM 1357 N N . TYR A 1 181 ? 4.516 10.028 -15.491 1.00 89.00 181 TYR A N 1
ATOM 1358 C CA . TYR A 1 181 ? 3.452 9.325 -14.777 1.00 89.00 181 TYR A CA 1
ATOM 1359 C C . TYR A 1 181 ? 3.928 7.970 -14.263 1.00 89.00 181 TYR A C 1
ATOM 1361 O O . TYR A 1 181 ? 4.757 7.312 -14.901 1.00 89.00 181 TYR A O 1
ATOM 1369 N N . THR A 1 182 ? 3.341 7.538 -13.148 1.00 91.75 182 THR A N 1
ATOM 1370 C CA . THR A 1 182 ? 3.475 6.172 -12.629 1.00 91.75 182 THR A CA 1
ATOM 1371 C C . THR A 1 182 ? 2.295 5.343 -13.119 1.00 91.75 182 THR A C 1
ATOM 1373 O O . THR A 1 182 ? 1.139 5.733 -12.973 1.00 91.75 182 THR A O 1
ATOM 1376 N N . TYR A 1 183 ? 2.563 4.179 -13.693 1.00 92.31 183 TYR A N 1
ATOM 1377 C CA . TYR A 1 183 ? 1.566 3.266 -14.243 1.00 92.31 183 TYR A CA 1
ATOM 1378 C C . TYR A 1 183 ? 1.598 1.947 -13.490 1.00 92.31 183 TYR A C 1
ATOM 1380 O O . TYR A 1 183 ? 2.658 1.538 -13.022 1.00 92.31 183 TYR A O 1
ATOM 1388 N N . TYR A 1 184 ? 0.468 1.244 -13.445 1.00 93.44 184 TYR A N 1
ATOM 1389 C CA . TYR A 1 184 ? 0.416 -0.141 -12.982 1.00 93.44 184 TYR A CA 1
ATOM 1390 C C . TYR A 1 184 ? 0.080 -1.099 -14.130 1.00 93.44 184 TYR A C 1
ATOM 1392 O O . TYR A 1 184 ? -0.908 -0.917 -14.851 1.00 93.44 184 TYR A O 1
ATOM 1400 N N . LEU A 1 185 ? 0.901 -2.137 -14.27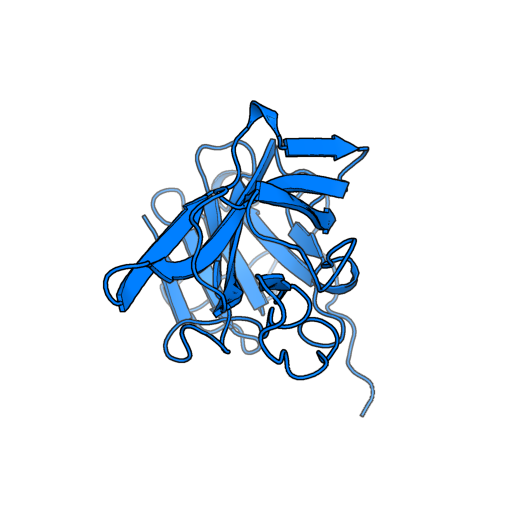0 1.00 92.94 185 LEU A N 1
ATOM 1401 C CA . LEU A 1 185 ? 0.720 -3.240 -15.207 1.00 92.94 185 LEU A CA 1
ATOM 1402 C C . LEU A 1 185 ? 0.103 -4.428 -14.481 1.00 92.94 185 LEU A C 1
ATOM 1404 O O . LEU A 1 185 ? 0.591 -4.840 -13.433 1.00 92.94 185 LEU A O 1
ATOM 1408 N N . GLN A 1 186 ? -0.940 -5.008 -15.062 1.00 91.06 186 GLN A N 1
ATOM 1409 C CA . GLN A 1 186 ? -1.604 -6.201 -14.549 1.00 91.06 186 GLN A CA 1
ATOM 1410 C C . GLN A 1 186 ? -0.737 -7.454 -14.740 1.00 91.06 186 GLN A C 1
ATOM 1412 O O . GLN A 1 186 ? 0.328 -7.420 -15.363 1.00 91.06 186 GLN A O 1
ATOM 1417 N N . ALA A 1 187 ? -1.206 -8.591 -14.224 1.00 89.06 187 ALA A N 1
ATOM 1418 C CA . ALA A 1 187 ? -0.493 -9.869 -14.304 1.00 89.06 187 ALA A CA 1
ATOM 1419 C C . ALA A 1 187 ? -0.229 -10.351 -15.745 1.00 89.06 187 ALA A C 1
ATOM 1421 O O . ALA A 1 187 ? 0.719 -11.096 -15.978 1.00 89.06 187 ALA A O 1
ATOM 1422 N N . ASP A 1 188 ? -1.032 -9.906 -16.713 1.00 89.38 188 ASP A N 1
ATOM 1423 C CA . ASP A 1 188 ? -0.853 -10.174 -18.144 1.00 89.38 188 ASP A CA 1
ATOM 1424 C C . ASP A 1 188 ? -0.003 -9.111 -18.873 1.00 89.38 188 ASP A C 1
ATOM 1426 O O . ASP A 1 188 ? 0.258 -9.243 -20.068 1.00 89.38 188 ASP A O 1
ATOM 1430 N N . GLY A 1 189 ? 0.465 -8.080 -18.161 1.00 89.62 189 GLY A N 1
ATOM 1431 C CA . GLY A 1 189 ? 1.296 -6.999 -18.695 1.00 89.62 189 GLY A CA 1
ATOM 1432 C C . GLY A 1 189 ? 0.525 -5.845 -19.324 1.00 89.62 189 GLY A C 1
ATOM 1433 O O . GLY A 1 189 ? 1.155 -4.922 -19.840 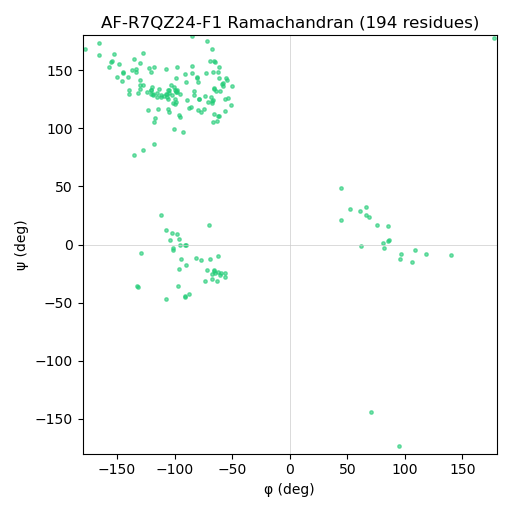1.00 89.62 189 GLY A O 1
ATOM 1434 N N . HIS A 1 190 ? -0.809 -5.863 -19.291 1.00 91.44 190 HIS A N 1
ATOM 1435 C CA . HIS A 1 190 ? -1.615 -4.741 -19.754 1.00 91.44 190 HIS A CA 1
ATOM 1436 C C . HIS A 1 190 ? -1.705 -3.634 -18.697 1.00 91.44 190 HIS A C 1
ATOM 1438 O O . HIS A 1 190 ? -1.804 -3.892 -17.500 1.00 91.44 190 HIS A O 1
ATOM 1444 N N . LEU A 1 191 ? -1.709 -2.380 -19.149 1.00 91.50 191 LEU A N 1
ATOM 1445 C CA . LEU A 1 191 ? -2.030 -1.223 -18.322 1.00 91.50 191 LEU A CA 1
ATOM 1446 C C . LEU A 1 191 ? -3.416 -1.338 -17.669 1.00 91.50 191 LEU A C 1
ATOM 1448 O O . LEU A 1 191 ? -4.418 -1.425 -18.380 1.00 91.50 191 LEU A O 1
ATOM 1452 N N . LEU A 1 192 ? -3.471 -1.218 -16.338 1.00 86.38 192 LEU A N 1
ATOM 1453 C CA . LEU A 1 192 ? -4.722 -1.000 -15.600 1.00 86.38 192 LEU A CA 1
ATOM 1454 C C . LEU A 1 192 ? -5.060 0.491 -15.478 1.00 86.38 192 LEU A C 1
ATOM 1456 O O . LEU A 1 192 ? -6.214 0.885 -15.624 1.00 86.38 192 LEU A O 1
ATOM 1460 N N . GLY A 1 193 ? -4.057 1.319 -15.179 1.00 82.88 193 GLY A N 1
ATOM 1461 C CA . GLY A 1 193 ? -4.243 2.734 -14.866 1.00 82.88 193 GLY A CA 1
ATOM 1462 C C . GLY A 1 193 ? -2.928 3.471 -14.620 1.00 82.88 193 GLY A C 1
ATOM 1463 O O . GLY A 1 193 ? -1.869 2.850 -14.497 1.00 82.88 193 GLY A O 1
ATOM 1464 N N . TYR A 1 194 ? -3.014 4.800 -14.575 1.00 77.50 194 TYR A N 1
ATOM 1465 C CA . TYR A 1 194 ? -1.889 5.703 -14.340 1.00 77.50 194 TYR A CA 1
ATOM 1466 C C . TYR A 1 194 ? -2.215 6.722 -13.247 1.00 77.50 194 TYR A C 1
ATOM 1468 O O . TYR A 1 194 ? -3.384 7.040 -13.009 1.00 77.50 194 TYR A O 1
ATOM 1476 N N . TYR A 1 195 ? -1.166 7.241 -12.620 1.00 75.56 195 TYR A N 1
ATOM 1477 C CA . TYR A 1 195 ? -1.201 8.098 -11.440 1.00 75.56 195 TYR A CA 1
ATOM 1478 C C . TYR A 1 195 ? -0.266 9.302 -11.647 1.00 75.56 195 TYR A C 1
ATOM 1480 O O . TYR A 1 195 ? 0.709 9.209 -12.402 1.00 75.56 195 TYR A O 1
ATOM 1488 N N . GLN A 1 196 ? -0.634 10.441 -11.053 1.00 60.16 196 GLN A N 1
ATOM 1489 C CA . GLN A 1 196 ? 0.068 11.731 -11.124 1.00 60.16 196 GLN A CA 1
ATOM 1490 C C . GLN A 1 196 ? 0.643 12.111 -9.772 1.00 60.16 196 GLN A C 1
ATOM 1492 O O . GLN A 1 196 ? -0.084 11.881 -8.780 1.00 60.16 196 GLN A O 1
#